Protein AF-A0A831WRC8-F1 (afdb_monomer)

Sequence (179 aa):
MTGKYNDEANKTKAILRWFDQDSGNINNIYGKKHLLLKIYPLYVYADKPYICIRLIKHENPLWVLKSRCGACEEYAMFFMEMANVANLTVRSIHDHGEDHNWDEVLIDGKWIVVDPSIVNLKNNETGFNISQRLYEEWWNISYVLALYPNGTKEDVTYRYTNLSNLTIITLDEIPPSDP

Solvent-accessible surface area (backbone atoms only — not comparable to full-atom values): 10489 Å² total; per-residue (Å²): 142,78,84,76,72,60,58,61,59,52,51,52,53,57,56,31,58,54,43,19,64,86,64,69,57,50,35,76,51,68,94,58,88,45,71,72,45,80,55,93,61,38,40,34,26,67,39,76,82,66,56,28,57,41,65,78,60,88,86,52,49,67,50,38,74,72,40,24,29,37,40,39,55,49,34,17,47,34,47,39,50,55,37,44,76,69,73,43,57,47,29,30,35,41,29,77,82,76,78,45,36,26,29,31,37,56,45,98,90,37,79,36,36,31,31,41,71,62,15,30,67,92,78,70,32,61,29,64,66,53,61,49,62,56,54,47,73,76,38,86,73,82,53,30,38,34,39,34,92,87,70,51,74,44,86,45,33,74,71,50,39,89,83,77,91,84,85,86,83,86,78,80,82,77,75,81,80,82,130

Nearest PDB structures (foldseek):
  2f4m-assembly1_A  TM=7.138E-01  e=1.324E-06  Mus musculus
  1x3z-assembly1_A  TM=7.009E-01  e=2.678E-06  Saccharomyces cerevisiae
  2f4o-assembly1_A  TM=7.075E-01  e=3.808E-06  Mus musculus
  6ug1-assembly1_A  TM=6.203E-01  e=4.965E-04  Saccharomyces cerevisiae S288C
  6ly5-assembly1_d  TM=2.527E-01  e=7.508E+00  Chaetoceros neogracilis

Structure (mmCIF, N/CA/C/O backbone):
data_AF-A0A831WRC8-F1
#
_entry.id   AF-A0A831WRC8-F1
#
loop_
_atom_site.group_PDB
_atom_site.id
_atom_site.type_symbol
_atom_site.label_atom_id
_atom_site.label_alt_id
_atom_site.label_comp_id
_atom_site.label_asym_id
_atom_site.label_entity_id
_atom_site.label_seq_id
_atom_site.pdbx_PDB_ins_code
_atom_site.Cartn_x
_atom_site.Cartn_y
_atom_site.Cartn_z
_atom_site.occupancy
_atom_site.B_iso_or_equiv
_atom_site.auth_seq_id
_atom_site.auth_comp_id
_atom_site.auth_asym_id
_atom_site.auth_atom_id
_atom_site.pdbx_PDB_model_num
ATOM 1 N N . MET A 1 1 ? -35.642 2.402 -3.721 1.00 40.75 1 MET A N 1
ATOM 2 C CA . MET A 1 1 ? -34.270 2.940 -3.826 1.00 40.75 1 MET A CA 1
ATOM 3 C C . MET A 1 1 ? -33.823 3.333 -2.428 1.00 40.75 1 MET A C 1
ATOM 5 O O . MET A 1 1 ? -34.222 4.378 -1.940 1.00 40.75 1 MET A O 1
ATOM 9 N N . THR A 1 2 ? -33.103 2.453 -1.741 1.00 41.28 2 THR A N 1
ATOM 10 C CA . THR A 1 2 ? -32.583 2.675 -0.383 1.00 41.28 2 THR A CA 1
ATOM 11 C C . THR A 1 2 ? -31.067 2.773 -0.485 1.00 41.28 2 THR A C 1
ATOM 13 O O . THR A 1 2 ? -30.436 1.870 -1.032 1.00 41.28 2 THR A O 1
ATOM 16 N N . GLY A 1 3 ? -30.499 3.894 -0.040 1.00 43.84 3 GLY A N 1
ATOM 17 C CA . GLY A 1 3 ? -29.078 4.196 -0.175 1.00 43.84 3 GLY A CA 1
ATOM 18 C C . GLY A 1 3 ? -28.199 3.131 0.475 1.00 43.84 3 GLY A C 1
ATOM 19 O O . GLY A 1 3 ? -28.235 2.949 1.691 1.00 43.84 3 GLY A O 1
ATOM 20 N N . LYS A 1 4 ? -27.381 2.457 -0.343 1.00 47.16 4 LYS A N 1
ATOM 21 C CA . LYS A 1 4 ? -26.151 1.813 0.117 1.00 47.16 4 LYS A CA 1
A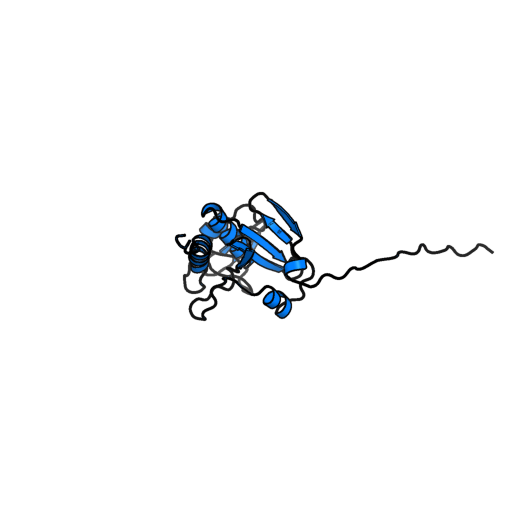TOM 22 C C . LYS A 1 4 ? -25.269 2.924 0.686 1.00 47.16 4 LYS A C 1
ATOM 24 O O . LYS A 1 4 ? -24.580 3.616 -0.055 1.00 47.16 4 LYS A O 1
ATOM 29 N N . TYR A 1 5 ? -25.293 3.115 2.000 1.00 49.94 5 TYR A N 1
ATOM 30 C CA . TYR A 1 5 ? -24.104 3.629 2.668 1.00 49.94 5 TYR A CA 1
ATOM 31 C C . TYR A 1 5 ? -22.951 2.710 2.249 1.00 49.94 5 TYR A C 1
ATOM 33 O O . TYR A 1 5 ? -23.087 1.492 2.336 1.00 49.94 5 TYR A O 1
ATOM 41 N N . ASN A 1 6 ? -21.897 3.291 1.680 1.00 72.62 6 ASN A N 1
ATOM 42 C CA . 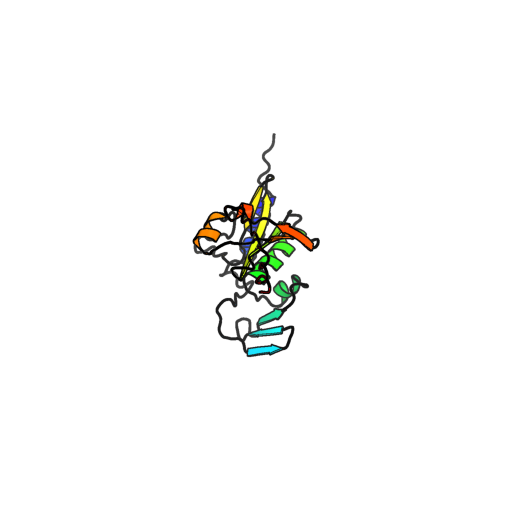ASN A 1 6 ? -20.833 2.582 0.974 1.00 72.62 6 ASN A CA 1
ATOM 43 C C . ASN A 1 6 ? -20.018 1.706 1.952 1.00 72.62 6 ASN A C 1
ATOM 45 O O . ASN A 1 6 ? -19.031 2.142 2.544 1.00 72.62 6 ASN A O 1
ATOM 49 N N . ASP A 1 7 ? -20.520 0.490 2.187 1.00 89.56 7 ASP A N 1
ATOM 50 C CA . ASP A 1 7 ? -19.985 -0.514 3.113 1.00 89.56 7 ASP A CA 1
ATOM 51 C C . ASP A 1 7 ? -18.510 -0.814 2.826 1.00 89.56 7 ASP A C 1
ATOM 53 O O . ASP A 1 7 ? -17.706 -0.896 3.751 1.00 89.56 7 ASP A O 1
ATOM 57 N N . GLU A 1 8 ? -18.135 -0.860 1.546 1.00 95.62 8 GLU A N 1
ATOM 58 C CA . GLU A 1 8 ? -16.756 -1.055 1.098 1.00 95.62 8 GLU A CA 1
ATOM 59 C C . GLU A 1 8 ? -15.862 0.085 1.596 1.00 95.62 8 GLU A C 1
ATOM 61 O O . GLU A 1 8 ? -14.874 -0.162 2.283 1.00 95.62 8 GLU A O 1
ATOM 66 N N . ALA A 1 9 ? -16.256 1.343 1.368 1.00 96.62 9 ALA A N 1
ATOM 67 C CA . ALA A 1 9 ? -15.504 2.499 1.856 1.00 96.62 9 ALA A CA 1
ATOM 68 C C . ALA A 1 9 ? -15.382 2.530 3.388 1.00 96.62 9 ALA A C 1
ATOM 70 O O . ALA A 1 9 ? -14.337 2.913 3.919 1.00 96.62 9 ALA A O 1
ATOM 71 N N . ASN A 1 10 ? -16.429 2.134 4.114 1.00 95.88 10 ASN A N 1
ATOM 72 C CA . ASN A 1 10 ? -16.395 2.085 5.575 1.00 95.88 10 ASN A CA 1
ATOM 73 C C . ASN A 1 10 ? -15.463 0.982 6.089 1.00 95.88 10 ASN A C 1
ATOM 75 O O . ASN A 1 10 ? -14.678 1.242 7.001 1.00 95.88 10 ASN A O 1
ATOM 79 N N . LYS A 1 11 ? -15.503 -0.213 5.487 1.00 97.00 11 LYS A N 1
ATOM 80 C CA . LYS A 1 11 ? -14.579 -1.316 5.789 1.00 97.00 11 LYS A CA 1
ATOM 81 C C . LYS A 1 11 ? -13.135 -0.920 5.500 1.00 97.00 11 LYS A C 1
ATOM 83 O O . LYS A 1 11 ? -12.291 -1.058 6.379 1.00 97.00 11 LYS A O 1
ATOM 88 N N . THR A 1 12 ? -12.872 -0.333 4.334 1.00 97.88 12 THR A N 1
ATOM 89 C CA . THR A 1 12 ? -11.548 0.175 3.950 1.00 97.88 12 THR A CA 1
ATOM 90 C C . THR A 1 12 ? -11.008 1.163 4.982 1.00 97.88 12 THR A C 1
ATOM 92 O O . THR A 1 12 ? -9.905 0.991 5.492 1.00 97.88 12 THR A O 1
ATOM 95 N N . LYS A 1 13 ? -11.806 2.168 5.368 1.00 97.50 13 LYS A N 1
ATOM 96 C CA . LYS A 1 13 ? -11.415 3.142 6.401 1.00 97.50 13 LYS A CA 1
ATOM 97 C C . LYS A 1 13 ? -11.207 2.495 7.769 1.00 97.50 13 LYS A C 1
ATOM 99 O O . LYS A 1 13 ? -10.328 2.920 8.512 1.00 97.50 13 LYS A O 1
ATOM 104 N N . ALA A 1 14 ? -12.013 1.496 8.127 1.00 97.25 14 ALA A N 1
ATOM 105 C CA . ALA A 1 14 ? -11.857 0.773 9.384 1.00 97.25 14 ALA A CA 1
ATOM 106 C C . ALA A 1 14 ? -10.536 -0.009 9.431 1.00 97.25 14 ALA A C 1
ATOM 108 O O . ALA A 1 14 ? -9.863 0.024 10.458 1.00 97.25 14 ALA A O 1
ATOM 109 N N . ILE A 1 15 ? -10.143 -0.640 8.321 1.00 97.88 15 ILE A N 1
ATOM 110 C CA . ILE A 1 15 ? -8.853 -1.329 8.193 1.00 97.88 15 ILE A CA 1
ATOM 111 C C . ILE A 1 15 ? -7.703 -0.316 8.246 1.00 97.88 15 ILE A C 1
ATOM 113 O O . ILE A 1 15 ? -6.782 -0.507 9.030 1.00 97.88 15 ILE A O 1
ATOM 117 N N . LEU A 1 16 ? -7.777 0.802 7.510 1.00 98.00 16 LEU A N 1
ATOM 118 C CA . LEU A 1 16 ? -6.733 1.843 7.523 1.00 98.00 16 LEU A CA 1
ATOM 119 C C . LEU A 1 16 ? -6.457 2.402 8.924 1.00 98.00 16 LEU A C 1
ATOM 121 O O . LEU A 1 16 ? -5.305 2.623 9.276 1.00 98.00 16 LEU A O 1
ATOM 125 N N . ARG A 1 17 ? -7.484 2.561 9.771 1.00 97.12 17 ARG A N 1
ATOM 126 C CA . ARG A 1 17 ? -7.301 2.996 11.171 1.00 97.12 17 ARG A CA 1
ATOM 127 C C . ARG A 1 17 ? -6.412 2.059 11.987 1.00 97.12 17 ARG A C 1
ATOM 129 O O . ARG A 1 17 ? -5.820 2.505 12.963 1.00 97.12 17 ARG A O 1
ATOM 136 N N . TRP A 1 18 ? -6.317 0.780 11.616 1.00 95.81 18 TRP A N 1
ATOM 137 C CA . TRP A 1 18 ? -5.387 -0.146 12.259 1.00 95.81 18 TRP A CA 1
ATOM 138 C C . TRP A 1 18 ? -3.930 0.284 12.046 1.00 95.81 18 TRP A C 1
ATOM 140 O O . TRP A 1 18 ? -3.119 0.076 12.939 1.00 95.81 18 TRP A O 1
ATOM 150 N N . PHE A 1 19 ? -3.615 0.925 10.919 1.00 96.50 19 PHE A N 1
ATOM 151 C CA . PHE A 1 19 ? -2.266 1.357 10.543 1.00 96.50 19 PHE A CA 1
ATOM 152 C C . PHE A 1 19 ? -1.891 2.757 11.041 1.00 96.50 19 PHE A C 1
ATOM 154 O O . PHE A 1 19 ? -0.780 3.211 10.776 1.00 96.50 19 PHE A O 1
ATOM 161 N N . ASP A 1 20 ? -2.782 3.436 11.771 1.00 96.19 20 ASP A N 1
ATOM 162 C CA . ASP A 1 20 ? -2.510 4.770 12.305 1.00 96.19 20 ASP A CA 1
ATOM 163 C C . ASP A 1 20 ? -1.213 4.794 13.125 1.00 96.19 20 ASP A C 1
ATOM 165 O O . ASP A 1 20 ? -0.998 3.940 13.993 1.00 96.19 20 ASP A O 1
ATOM 169 N N . GLN A 1 21 ? -0.356 5.779 12.853 1.00 92.25 21 GLN A N 1
ATOM 170 C CA . GLN A 1 21 ? 0.970 5.906 13.468 1.00 92.25 21 GLN A CA 1
ATOM 171 C C . GLN A 1 21 ? 0.919 5.967 15.004 1.00 92.25 21 GLN A C 1
ATOM 173 O O . GLN A 1 21 ? 1.834 5.471 15.667 1.00 92.25 21 GLN A O 1
ATOM 178 N N . ASP A 1 22 ? -0.164 6.502 15.575 1.00 91.06 22 ASP A N 1
ATOM 179 C CA . ASP A 1 22 ? -0.348 6.626 17.023 1.00 91.06 22 ASP A CA 1
ATOM 180 C C . ASP A 1 22 ? -1.030 5.391 17.655 1.00 91.06 22 ASP A C 1
ATOM 182 O O . ASP A 1 22 ? -1.061 5.256 18.880 1.00 91.06 22 ASP A O 1
ATOM 186 N N . SER A 1 23 ? -1.528 4.439 16.854 1.00 91.38 23 SER A N 1
ATOM 187 C CA . SER A 1 23 ? -2.193 3.220 17.352 1.00 91.38 23 SER A CA 1
ATOM 188 C C . SER A 1 23 ? -1.245 2.246 18.062 1.00 91.38 23 SER A C 1
ATOM 190 O O . SER A 1 23 ? -1.674 1.396 18.846 1.00 91.38 23 SER A O 1
ATOM 192 N N . GLY A 1 24 ? 0.052 2.321 17.746 1.00 87.94 24 GLY A N 1
ATOM 193 C CA . GLY A 1 24 ? 1.063 1.362 18.183 1.00 87.94 24 GLY A CA 1
ATOM 194 C C . GLY A 1 24 ? 0.895 -0.044 17.593 1.00 87.94 24 GLY A C 1
ATOM 195 O O . GLY A 1 24 ? 1.595 -0.959 18.027 1.00 87.94 24 GLY A O 1
ATOM 196 N N . ASN A 1 25 ? -0.018 -0.262 16.640 1.00 91.75 25 ASN A N 1
ATOM 197 C CA . ASN A 1 25 ? -0.312 -1.573 16.045 1.00 91.75 25 ASN A CA 1
ATOM 198 C C . ASN A 1 25 ? 0.831 -2.138 15.203 1.00 91.75 25 ASN A C 1
ATOM 200 O O . ASN A 1 25 ? 1.084 -3.341 15.262 1.00 91.75 25 ASN A O 1
ATOM 204 N N . ILE A 1 26 ? 1.560 -1.278 14.501 1.00 90.25 26 ILE A N 1
ATOM 205 C CA . ILE A 1 26 ? 2.713 -1.632 13.680 1.00 90.25 26 ILE A CA 1
ATOM 206 C C . ILE A 1 26 ? 3.781 -0.541 13.808 1.00 90.25 26 ILE A C 1
ATOM 208 O O . ILE A 1 26 ? 3.467 0.646 13.855 1.00 90.25 26 ILE A O 1
ATOM 212 N N . ASN A 1 27 ? 5.046 -0.941 13.920 1.00 88.19 27 ASN A N 1
ATOM 213 C CA . ASN A 1 27 ? 6.179 -0.027 13.946 1.00 88.19 27 ASN A CA 1
ATOM 214 C C . ASN A 1 27 ? 6.760 0.129 12.537 1.00 88.19 27 ASN A C 1
ATOM 216 O O . ASN A 1 27 ? 7.242 -0.843 11.949 1.00 88.19 27 ASN A O 1
ATOM 220 N N . ASN A 1 28 ? 6.761 1.363 12.034 1.00 87.50 28 ASN A N 1
ATOM 221 C CA . ASN A 1 28 ? 7.407 1.701 10.774 1.00 87.50 28 ASN A CA 1
ATOM 222 C C . ASN A 1 28 ? 8.928 1.766 10.978 1.00 87.50 28 ASN A C 1
ATOM 224 O O . ASN A 1 28 ? 9.407 2.536 11.816 1.00 87.50 28 ASN A O 1
ATOM 228 N N . ILE A 1 29 ? 9.692 0.971 10.227 1.00 85.81 29 ILE A N 1
ATOM 229 C CA . ILE A 1 29 ? 11.167 0.971 10.272 1.00 85.81 29 ILE A CA 1
ATOM 230 C C . ILE A 1 29 ? 11.827 1.683 9.092 1.00 85.81 29 ILE A C 1
ATOM 232 O O . ILE A 1 29 ? 13.058 1.715 9.013 1.00 85.81 29 ILE A O 1
ATOM 236 N N . TYR A 1 30 ? 11.042 2.272 8.191 1.00 83.31 30 TYR A N 1
ATOM 237 C CA . TYR A 1 30 ? 11.558 3.040 7.065 1.00 83.31 30 TYR A CA 1
ATOM 238 C C . TYR A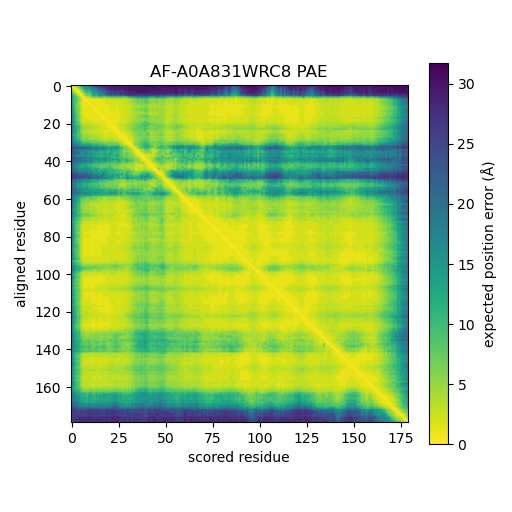 1 30 ? 12.519 4.144 7.536 1.00 83.31 30 TYR A C 1
ATOM 240 O O . TYR A 1 30 ? 12.268 4.845 8.517 1.00 83.31 30 TYR A O 1
ATOM 248 N N . GLY A 1 31 ? 13.673 4.251 6.871 1.00 76.75 31 GLY A N 1
ATOM 249 C CA . GLY A 1 31 ? 14.726 5.218 7.203 1.00 76.75 31 GLY A CA 1
ATOM 250 C C . GLY A 1 31 ? 15.458 4.988 8.536 1.00 76.75 31 GLY A C 1
ATOM 251 O O . GLY A 1 31 ? 16.407 5.718 8.840 1.00 76.75 31 GLY A O 1
ATOM 252 N N . LYS A 1 32 ? 15.082 3.984 9.344 1.00 76.62 32 LYS A N 1
ATOM 253 C CA . LYS A 1 32 ? 15.728 3.724 10.639 1.00 76.62 32 LYS A CA 1
ATOM 254 C C . LYS A 1 32 ? 17.054 2.984 10.458 1.00 76.62 32 LYS A C 1
ATOM 256 O O . LYS A 1 32 ? 17.135 1.944 9.811 1.00 76.62 32 LYS A O 1
ATOM 261 N N . LYS A 1 33 ? 18.109 3.487 11.107 1.00 66.00 33 LYS A N 1
ATOM 262 C CA . LYS A 1 33 ? 19.489 2.967 11.004 1.00 66.00 33 LYS A CA 1
ATOM 263 C C . LYS A 1 33 ? 19.813 1.831 11.993 1.00 66.00 33 LYS A C 1
ATOM 265 O O . LYS A 1 33 ? 20.979 1.516 12.200 1.00 66.00 33 LYS A O 1
ATOM 270 N N . HIS A 1 34 ? 18.805 1.206 12.604 1.00 68.12 34 HIS A N 1
ATOM 271 C CA . HIS A 1 34 ? 18.970 0.222 13.688 1.00 68.12 34 HIS A CA 1
ATOM 272 C C . HIS A 1 34 ? 19.000 -1.241 13.215 1.00 68.12 34 HIS A C 1
ATOM 274 O O . HIS A 1 34 ? 18.534 -2.123 13.935 1.00 68.12 34 HIS A O 1
ATOM 280 N N . LEU A 1 35 ? 19.517 -1.516 12.011 1.00 71.50 35 LEU A N 1
ATOM 281 C CA . LEU A 1 35 ? 19.691 -2.888 11.526 1.00 71.50 35 LEU A CA 1
ATOM 282 C C . LEU A 1 35 ? 20.779 -3.583 12.358 1.00 71.50 35 LEU A C 1
ATOM 284 O O . LEU A 1 35 ? 21.957 -3.255 12.250 1.00 71.50 35 LEU A O 1
ATOM 288 N N . LEU A 1 36 ? 20.375 -4.543 13.186 1.00 72.25 36 LEU A N 1
ATOM 289 C CA . LEU A 1 36 ? 21.278 -5.336 14.016 1.00 72.25 36 LEU A CA 1
ATOM 290 C C . LEU A 1 36 ? 21.927 -6.468 13.228 1.00 72.25 36 LEU A C 1
ATOM 292 O O . LEU A 1 36 ? 23.104 -6.763 13.415 1.00 72.25 36 LEU A O 1
ATOM 296 N N . LEU A 1 37 ? 21.134 -7.155 12.403 1.00 76.25 37 LEU A N 1
ATOM 297 C CA . LEU A 1 37 ? 21.558 -8.398 11.778 1.00 76.25 37 LEU A CA 1
ATOM 298 C C . LEU A 1 37 ? 20.816 -8.644 10.465 1.00 76.25 37 LEU A C 1
ATOM 300 O O . LEU A 1 37 ? 19.601 -8.464 10.372 1.00 76.25 37 LEU A O 1
ATOM 304 N N . LYS A 1 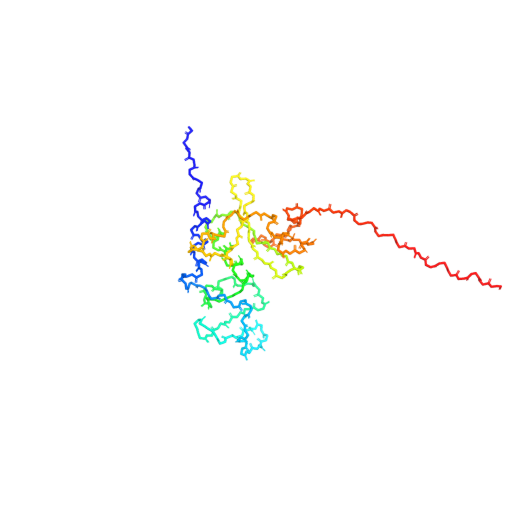38 ? 21.564 -9.110 9.465 1.00 73.06 38 LYS A N 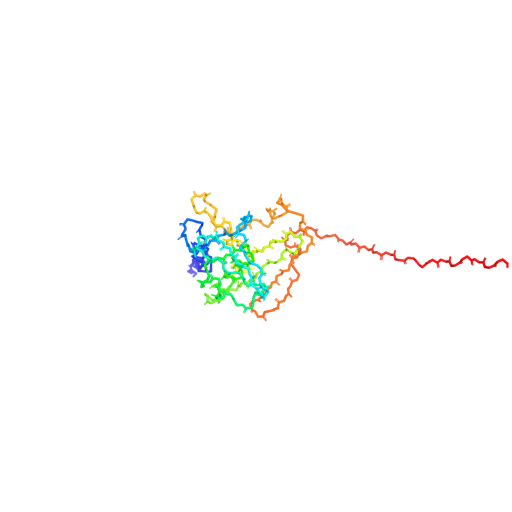1
ATOM 305 C CA . LYS A 1 38 ? 21.056 -9.599 8.183 1.00 73.06 38 LYS A CA 1
ATOM 306 C C . LYS A 1 38 ? 21.477 -11.059 8.035 1.00 73.06 38 LYS A C 1
ATOM 308 O O . LYS A 1 38 ? 22.633 -11.331 7.728 1.00 73.06 38 LYS A O 1
ATOM 313 N N . ILE A 1 39 ? 20.551 -11.989 8.255 1.00 75.62 39 ILE A N 1
ATOM 314 C CA . ILE A 1 39 ? 20.747 -13.421 7.977 1.00 75.62 39 ILE A CA 1
ATOM 315 C C . ILE A 1 39 ? 19.638 -13.816 7.030 1.00 75.62 39 ILE A C 1
ATOM 317 O O . ILE A 1 39 ? 18.499 -13.891 7.461 1.00 75.62 39 ILE A O 1
ATOM 321 N N . TYR A 1 40 ? 19.944 -14.064 5.760 1.00 67.00 40 TYR A N 1
ATOM 322 C CA . TYR A 1 40 ? 18.930 -14.432 4.772 1.00 67.00 40 TYR A CA 1
ATOM 323 C C . TYR A 1 40 ? 18.047 -15.599 5.274 1.00 67.00 40 TYR A C 1
ATOM 325 O O . TYR A 1 40 ? 18.609 -16.620 5.677 1.00 67.00 40 TYR A O 1
ATOM 333 N N . PRO A 1 41 ? 16.698 -15.484 5.267 1.00 67.62 41 PRO A N 1
ATOM 334 C CA . PRO A 1 41 ? 15.860 -14.443 4.651 1.00 67.62 41 PRO A CA 1
ATOM 335 C C . PRO A 1 41 ? 15.345 -13.350 5.625 1.00 67.62 41 PRO A C 1
ATOM 337 O O . PRO A 1 41 ? 14.252 -12.828 5.435 1.00 67.62 41 PRO A O 1
ATOM 340 N N . LEU A 1 42 ? 16.080 -13.028 6.688 1.00 73.69 42 LEU A N 1
ATOM 341 C CA . LEU A 1 42 ? 15.662 -12.184 7.811 1.00 73.69 42 LEU A CA 1
ATOM 342 C C . LEU A 1 42 ? 16.470 -10.882 7.917 1.00 73.69 42 LEU A C 1
ATOM 344 O O . LEU A 1 42 ? 17.707 -10.884 7.872 1.00 73.69 42 LEU A O 1
ATOM 348 N N . TYR A 1 43 ? 15.759 -9.787 8.182 1.00 76.81 43 TYR A N 1
ATOM 349 C CA . TYR A 1 43 ? 16.330 -8.551 8.722 1.00 76.81 43 TYR A CA 1
ATOM 350 C C . TYR A 1 43 ? 15.879 -8.350 10.163 1.00 76.81 43 TYR A C 1
ATOM 352 O O . TYR A 1 43 ? 14.684 -8.436 10.436 1.00 76.81 43 TYR A O 1
ATOM 360 N N . VAL A 1 44 ? 16.819 -8.060 11.066 1.00 77.94 44 VAL A N 1
ATOM 361 C CA . VAL A 1 44 ? 16.559 -7.854 12.496 1.00 77.94 44 VAL A CA 1
ATOM 362 C C . VAL A 1 44 ? 16.913 -6.423 12.890 1.00 77.94 44 VAL A C 1
ATOM 364 O O . VAL A 1 44 ? 18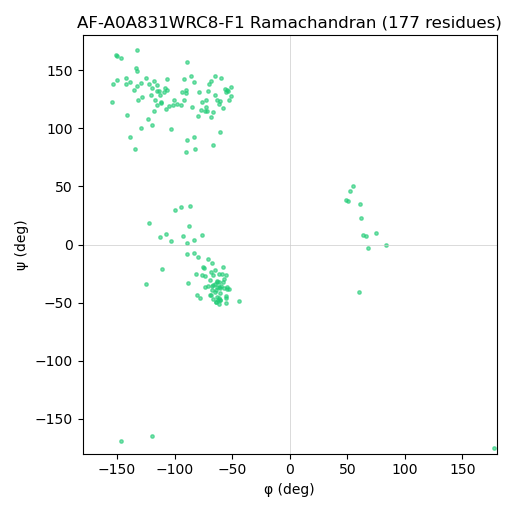.059 -6.016 12.701 1.00 77.94 44 VAL A O 1
ATOM 367 N N . TYR A 1 45 ? 15.976 -5.677 13.480 1.00 76.88 45 TYR A N 1
ATOM 368 C CA . TYR A 1 45 ? 16.210 -4.309 13.962 1.00 76.88 45 TYR A CA 1
ATOM 369 C C . TYR A 1 45 ? 16.013 -4.191 15.475 1.00 76.88 45 TYR A C 1
ATOM 371 O O . TYR A 1 45 ? 15.066 -4.761 16.019 1.00 76.88 45 TYR A O 1
ATOM 379 N N . ALA A 1 46 ? 16.875 -3.412 16.138 1.00 71.44 46 ALA A N 1
ATOM 380 C CA . ALA A 1 46 ? 16.701 -2.996 17.532 1.00 71.44 46 ALA A CA 1
ATOM 381 C C . ALA A 1 46 ? 15.757 -1.796 17.588 1.00 71.44 46 ALA A C 1
ATOM 383 O O . ALA A 1 46 ? 16.197 -0.649 17.633 1.00 71.44 46 ALA A O 1
ATOM 384 N N . ASP A 1 47 ? 14.457 -2.054 17.550 1.00 67.62 47 ASP A N 1
ATOM 385 C CA . ASP A 1 47 ? 13.450 -1.009 17.683 1.00 67.62 47 ASP A CA 1
ATOM 386 C C . ASP A 1 47 ? 12.176 -1.569 18.321 1.00 67.62 47 ASP A C 1
ATOM 388 O O . ASP A 1 47 ? 11.993 -2.786 18.374 1.00 67.62 47 ASP A O 1
ATOM 392 N N . LYS A 1 48 ? 11.304 -0.702 18.845 1.00 62.53 48 LYS A N 1
ATOM 393 C CA . LYS A 1 48 ? 10.044 -1.103 19.487 1.00 62.53 48 LYS A CA 1
ATOM 394 C C . LYS A 1 48 ? 9.233 -2.051 18.572 1.00 62.53 48 LYS A C 1
ATOM 396 O O . LYS A 1 48 ? 9.075 -1.742 17.395 1.00 62.53 48 LYS A O 1
ATOM 401 N N . PRO A 1 49 ? 8.662 -3.156 19.085 1.00 54.12 49 PRO A N 1
ATOM 402 C CA . PRO A 1 49 ? 8.851 -3.731 20.413 1.00 54.12 49 PRO A CA 1
ATOM 403 C C . PRO A 1 49 ? 10.116 -4.618 20.443 1.00 54.12 49 PRO A C 1
ATOM 405 O O . PRO A 1 49 ? 10.062 -5.807 20.162 1.00 54.12 49 PRO A O 1
ATOM 408 N N . TYR A 1 50 ? 11.254 -4.028 20.815 1.00 62.12 50 TYR A N 1
ATOM 409 C CA . TYR A 1 50 ? 12.587 -4.614 21.042 1.00 62.12 50 TYR A CA 1
ATOM 410 C C . TYR A 1 50 ? 13.288 -5.341 19.875 1.00 62.12 50 TYR A C 1
ATOM 412 O O . TYR A 1 50 ? 14.497 -5.164 19.725 1.00 62.12 50 TYR A O 1
ATOM 420 N N . ILE A 1 51 ? 12.588 -6.137 19.063 1.00 70.62 51 ILE A N 1
ATOM 421 C CA . ILE A 1 51 ? 13.142 -6.848 17.904 1.00 70.62 51 ILE A CA 1
ATOM 422 C C . ILE A 1 51 ? 12.119 -6.822 16.766 1.00 70.62 51 ILE A C 1
ATOM 424 O O . ILE A 1 51 ? 11.089 -7.489 16.826 1.00 70.62 51 ILE A O 1
ATOM 428 N N . CYS A 1 52 ? 12.432 -6.096 15.698 1.00 76.19 52 CYS A N 1
ATOM 429 C CA . CYS A 1 52 ? 11.677 -6.163 14.452 1.00 76.19 52 CYS A CA 1
ATOM 430 C C . CYS A 1 52 ? 12.299 -7.202 13.522 1.00 76.19 52 CYS A C 1
ATOM 432 O O . CYS A 1 52 ? 13.482 -7.091 13.205 1.00 76.19 52 CYS A O 1
ATOM 434 N N . ILE A 1 53 ? 11.509 -8.175 13.064 1.00 76.75 53 ILE A N 1
ATOM 435 C CA . ILE A 1 53 ? 11.940 -9.179 12.087 1.00 76.75 53 ILE A CA 1
ATOM 436 C C . ILE A 1 53 ? 11.140 -8.997 10.800 1.00 76.75 53 ILE A C 1
ATOM 438 O O . ILE A 1 53 ? 9.918 -9.151 10.814 1.00 76.75 53 ILE A O 1
ATOM 442 N N . ARG A 1 54 ? 11.828 -8.726 9.689 1.00 80.50 54 ARG A N 1
ATOM 443 C CA . ARG A 1 54 ? 11.234 -8.677 8.343 1.00 80.50 54 ARG A CA 1
ATOM 444 C C . ARG A 1 54 ? 11.645 -9.899 7.534 1.00 80.50 54 ARG A C 1
ATOM 446 O O . ARG A 1 54 ? 12.787 -10.349 7.649 1.00 80.50 54 ARG A O 1
ATOM 453 N N . LEU A 1 55 ? 10.723 -10.411 6.723 1.00 74.81 55 LEU A N 1
ATOM 454 C CA . LEU A 1 55 ? 10.997 -11.469 5.755 1.00 74.81 55 LEU A CA 1
ATOM 455 C C . LEU A 1 55 ? 11.410 -10.826 4.430 1.00 74.81 55 LEU A C 1
ATOM 457 O O . LEU A 1 55 ? 10.736 -9.929 3.950 1.00 74.81 55 LEU A O 1
ATOM 461 N N . ILE A 1 56 ? 12.490 -11.315 3.822 1.00 66.12 56 ILE A N 1
ATOM 462 C CA . ILE A 1 56 ? 12.947 -10.898 2.482 1.00 66.12 56 ILE A CA 1
ATOM 463 C C . ILE A 1 56 ? 12.003 -11.427 1.381 1.00 66.12 56 ILE A C 1
ATOM 465 O O . ILE A 1 56 ? 12.091 -11.019 0.228 1.00 66.12 56 ILE A O 1
ATOM 469 N N . LYS A 1 57 ? 11.104 -12.358 1.725 1.00 66.75 57 LYS A N 1
ATOM 470 C CA . LYS A 1 57 ? 10.060 -12.871 0.836 1.00 66.75 57 LYS A CA 1
ATOM 471 C C . LYS A 1 57 ? 8.685 -12.602 1.436 1.00 66.75 57 LYS A C 1
ATOM 473 O O . LYS A 1 57 ? 8.413 -12.995 2.570 1.00 66.75 57 LYS A O 1
ATOM 478 N N . HIS A 1 58 ? 7.814 -12.004 0.635 1.00 69.62 58 HIS A N 1
ATOM 479 C CA . HIS A 1 58 ? 6.477 -11.532 1.009 1.00 69.62 58 HIS A CA 1
ATOM 480 C C . HIS A 1 58 ? 5.406 -12.632 0.885 1.00 69.62 58 HIS A C 1
ATOM 482 O O . HIS A 1 58 ? 4.256 -12.382 0.554 1.00 69.62 58 HIS A O 1
ATOM 488 N N . GLU A 1 59 ? 5.790 -13.885 1.144 1.00 74.81 59 GLU A N 1
ATOM 489 C CA . GLU A 1 59 ? 4.917 -15.063 1.005 1.00 74.81 59 GLU A CA 1
ATOM 490 C C . GLU A 1 59 ? 4.017 -15.285 2.237 1.00 74.81 59 GLU A C 1
ATOM 492 O O . GLU A 1 59 ? 3.151 -16.156 2.227 1.00 74.81 59 GLU A O 1
ATOM 497 N N . ASN A 1 60 ? 4.223 -14.525 3.320 1.00 82.44 60 ASN A N 1
ATOM 498 C CA . ASN A 1 60 ? 3.487 -14.685 4.573 1.00 82.44 60 ASN A CA 1
ATOM 499 C C . ASN A 1 60 ? 3.008 -13.327 5.126 1.00 82.44 60 ASN A C 1
ATOM 501 O O . ASN A 1 60 ? 3.651 -12.777 6.027 1.00 82.44 60 ASN A O 1
ATOM 505 N N . PRO A 1 61 ? 1.879 -12.786 4.629 1.00 83.31 61 PRO A N 1
ATOM 506 C CA . PRO A 1 61 ? 1.330 -11.505 5.085 1.00 83.31 61 PRO A CA 1
ATOM 507 C C . PRO A 1 61 ? 1.022 -11.483 6.588 1.00 83.31 61 PRO A C 1
ATOM 509 O O . PRO A 1 61 ? 1.215 -10.469 7.259 1.00 83.31 61 PRO A O 1
ATOM 512 N N . LEU A 1 62 ? 0.626 -12.626 7.159 1.00 87.44 62 LEU A N 1
ATOM 513 C CA . LEU A 1 62 ? 0.330 -12.758 8.589 1.00 87.44 62 LEU A CA 1
ATOM 514 C C . LEU A 1 62 ? 1.573 -12.619 9.477 1.00 87.44 62 LEU A C 1
ATOM 516 O O . LEU A 1 62 ? 1.444 -12.379 10.681 1.00 87.44 62 LEU A O 1
ATOM 520 N N . TRP A 1 63 ? 2.780 -12.722 8.913 1.00 88.12 63 TRP A N 1
ATOM 521 C CA . TRP A 1 63 ? 3.995 -12.417 9.660 1.00 88.12 63 TRP A CA 1
ATOM 522 C C . TRP A 1 63 ? 4.004 -10.971 10.158 1.00 88.12 63 TRP A C 1
ATOM 524 O O . TRP A 1 63 ? 4.437 -10.734 11.281 1.00 88.12 63 TRP A O 1
ATOM 534 N N . VAL A 1 64 ? 3.459 -10.026 9.389 1.00 88.31 64 VAL A N 1
ATOM 535 C CA . VAL A 1 64 ? 3.380 -8.607 9.773 1.00 88.31 64 VAL A CA 1
ATOM 536 C C . VAL A 1 64 ? 2.491 -8.417 11.000 1.00 88.31 64 VAL A C 1
ATOM 538 O O . VAL A 1 64 ? 2.851 -7.676 11.914 1.00 88.31 64 VAL A O 1
ATOM 541 N N . LEU A 1 65 ? 1.382 -9.159 11.093 1.00 87.69 65 LEU A N 1
ATOM 542 C CA . LEU A 1 65 ? 0.536 -9.171 12.289 1.00 87.69 65 LEU A CA 1
ATOM 543 C C . LEU A 1 65 ? 1.303 -9.671 13.523 1.00 87.69 65 LEU A C 1
ATOM 545 O O . LEU A 1 65 ? 1.092 -9.182 14.634 1.00 87.69 65 LEU A O 1
ATOM 549 N N . LYS A 1 66 ? 2.198 -10.650 13.341 1.00 86.69 66 LYS A N 1
ATOM 550 C CA . LYS A 1 66 ? 2.991 -11.230 14.430 1.00 86.69 66 LYS A CA 1
ATOM 551 C C . LYS A 1 66 ? 4.170 -10.347 14.836 1.00 86.69 66 LYS A C 1
ATOM 553 O O . LYS A 1 66 ? 4.395 -10.166 16.031 1.00 86.69 66 LYS A O 1
ATOM 558 N N . SER A 1 67 ? 4.926 -9.844 13.863 1.00 86.31 67 SER A N 1
ATOM 559 C CA . SER A 1 67 ? 6.116 -9.017 14.072 1.00 86.31 67 SER A CA 1
ATOM 560 C C . SER A 1 67 ? 5.758 -7.588 14.472 1.00 86.31 67 SER A C 1
ATOM 562 O O . SER A 1 67 ? 6.561 -6.929 15.132 1.00 86.31 67 SER A O 1
ATOM 564 N N . ARG A 1 68 ? 4.563 -7.117 14.077 1.00 88.56 68 ARG A N 1
ATOM 565 C CA . ARG A 1 68 ? 4.095 -5.732 14.225 1.00 88.56 68 ARG A CA 1
ATOM 566 C C . ARG A 1 68 ? 5.141 -4.740 13.729 1.00 88.56 68 ARG A C 1
ATOM 568 O O . ARG A 1 68 ? 5.356 -3.697 14.341 1.00 88.56 68 ARG A O 1
ATOM 575 N N . CYS A 1 69 ? 5.823 -5.085 12.641 1.00 87.44 69 CYS A N 1
ATOM 576 C CA . CYS A 1 69 ? 6.904 -4.285 12.099 1.00 87.44 69 CYS A CA 1
ATOM 577 C C . CYS A 1 69 ? 7.021 -4.426 10.582 1.00 87.44 69 CYS A C 1
ATOM 579 O O . CYS A 1 69 ? 6.908 -5.534 10.054 1.00 87.44 69 CYS A O 1
ATOM 581 N N . GLY A 1 70 ? 7.327 -3.317 9.909 1.00 88.75 70 GLY A N 1
ATOM 582 C CA . GLY A 1 70 ? 7.557 -3.292 8.471 1.00 88.75 70 GLY A CA 1
ATOM 583 C C . GLY A 1 70 ? 7.824 -1.893 7.921 1.00 88.75 70 GLY A C 1
ATOM 584 O O . GLY A 1 70 ? 7.937 -0.927 8.678 1.00 88.75 70 GLY A O 1
ATOM 585 N N . ALA A 1 71 ? 7.941 -1.803 6.602 1.00 89.31 71 ALA A N 1
ATOM 586 C CA . ALA A 1 71 ? 7.942 -0.566 5.825 1.00 89.31 71 ALA A CA 1
ATOM 587 C C . ALA A 1 71 ? 6.767 -0.589 4.821 1.00 89.31 71 ALA A C 1
ATOM 589 O O . ALA A 1 71 ? 5.857 -1.402 4.973 1.00 89.31 71 ALA A O 1
ATOM 590 N N . CYS A 1 72 ? 6.772 0.292 3.817 1.00 91.12 72 CYS A N 1
ATOM 591 C CA . CYS A 1 72 ? 5.702 0.431 2.818 1.00 91.12 72 CYS A CA 1
ATOM 592 C C . CYS A 1 72 ? 5.186 -0.915 2.274 1.00 91.12 72 CYS A C 1
ATOM 594 O O . CYS A 1 72 ? 3.986 -1.170 2.335 1.00 91.12 72 CYS A O 1
ATOM 596 N N . GLU A 1 73 ? 6.076 -1.819 1.860 1.00 91.44 73 GLU A N 1
ATOM 597 C CA . GLU A 1 73 ? 5.696 -3.131 1.320 1.00 91.44 73 GLU A CA 1
ATOM 598 C C . GLU A 1 73 ? 4.960 -4.027 2.329 1.00 91.44 73 GLU A C 1
ATOM 600 O O . GLU A 1 73 ? 3.927 -4.605 1.999 1.00 91.44 73 GLU A O 1
ATOM 605 N N . GLU A 1 74 ? 5.426 -4.139 3.578 1.00 92.19 74 GLU A N 1
ATOM 606 C CA . GLU A 1 74 ? 4.710 -4.920 4.595 1.00 92.19 74 GLU A CA 1
ATOM 607 C C . GLU A 1 74 ? 3.368 -4.303 4.982 1.00 92.19 74 GLU A C 1
ATOM 609 O O . GLU A 1 74 ? 2.425 -5.037 5.285 1.00 92.19 74 GLU A O 1
ATOM 614 N N . TYR A 1 75 ? 3.289 -2.971 4.990 1.00 94.94 75 TYR A N 1
ATOM 615 C CA . TYR A 1 75 ? 2.045 -2.258 5.250 1.00 94.94 75 TYR A CA 1
ATOM 616 C C . TYR A 1 75 ? 1.024 -2.562 4.149 1.00 94.94 75 TYR A C 1
ATOM 618 O O . TYR A 1 75 ? -0.091 -2.971 4.473 1.00 94.94 75 TYR A O 1
ATOM 626 N N . ALA A 1 76 ? 1.424 -2.441 2.880 1.00 95.50 76 ALA A N 1
ATOM 627 C CA . ALA A 1 76 ? 0.565 -2.718 1.732 1.00 95.50 76 ALA A CA 1
ATOM 628 C C . ALA A 1 76 ? 0.140 -4.197 1.678 1.00 95.50 76 ALA A C 1
ATOM 630 O O . ALA A 1 76 ? -1.043 -4.538 1.677 1.00 95.50 76 ALA A O 1
ATOM 631 N N . MET A 1 77 ? 1.109 -5.111 1.795 1.00 94.00 77 MET A N 1
ATOM 632 C CA . MET A 1 77 ? 0.860 -6.553 1.830 1.00 94.00 77 MET A CA 1
ATOM 633 C C . MET A 1 77 ? -0.138 -6.941 2.934 1.00 94.00 77 MET A C 1
ATOM 635 O O . MET A 1 77 ? -1.052 -7.737 2.700 1.00 94.00 77 MET A O 1
ATOM 639 N N . PHE A 1 78 ? 0.026 -6.407 4.149 1.00 95.38 78 PHE A N 1
ATOM 640 C CA . PHE A 1 78 ? -0.861 -6.748 5.258 1.00 95.38 78 PHE A CA 1
ATOM 641 C C . PHE A 1 78 ? -2.242 -6.096 5.123 1.00 95.38 78 PHE A C 1
ATOM 643 O O . PHE A 1 78 ? -3.249 -6.734 5.439 1.00 95.38 78 PHE A O 1
ATOM 650 N N . PHE A 1 79 ? -2.316 -4.866 4.608 1.00 97.56 79 PHE A N 1
ATOM 651 C CA . PHE A 1 79 ? -3.588 -4.221 4.296 1.00 97.56 79 PHE A CA 1
ATOM 652 C C . PHE A 1 79 ? -4.380 -5.029 3.262 1.00 97.56 79 PHE A C 1
ATOM 654 O O . PHE A 1 79 ? -5.557 -5.314 3.496 1.00 97.56 79 PHE A O 1
ATOM 661 N N . MET A 1 80 ? -3.739 -5.447 2.163 1.00 97.12 80 MET A N 1
ATOM 662 C CA . MET A 1 80 ? -4.363 -6.273 1.130 1.00 97.12 80 MET A CA 1
ATOM 663 C C . MET A 1 80 ? -4.948 -7.559 1.726 1.00 97.12 80 MET A C 1
ATOM 665 O O . MET A 1 80 ? -6.090 -7.903 1.424 1.00 97.12 80 MET A O 1
ATOM 669 N N . GLU A 1 81 ? -4.219 -8.238 2.616 1.00 96.06 81 GLU A N 1
ATOM 670 C CA . GLU A 1 81 ? -4.707 -9.447 3.290 1.00 96.06 81 GLU A CA 1
ATOM 671 C C . GLU A 1 81 ? -5.942 -9.160 4.161 1.00 96.06 81 GLU A C 1
ATOM 673 O O . GLU A 1 81 ? -6.963 -9.843 4.045 1.00 96.06 81 GLU A O 1
ATOM 678 N N . MET A 1 82 ? -5.900 -8.107 4.988 1.00 97.06 82 MET A N 1
ATOM 679 C CA . MET A 1 82 ? -7.046 -7.699 5.811 1.00 97.06 82 MET A CA 1
ATOM 680 C C . MET A 1 82 ? -8.268 -7.330 4.957 1.00 97.06 82 MET A C 1
ATOM 682 O O . MET A 1 82 ? -9.394 -7.703 5.293 1.00 97.06 82 MET A O 1
ATOM 686 N N . ALA A 1 83 ? -8.059 -6.615 3.850 1.00 97.94 83 ALA A N 1
ATOM 687 C CA . ALA A 1 83 ? -9.115 -6.203 2.932 1.00 97.94 83 ALA A CA 1
ATOM 688 C C . ALA A 1 83 ? -9.725 -7.398 2.185 1.00 97.94 83 ALA A C 1
ATOM 690 O O . ALA A 1 83 ? -10.951 -7.510 2.108 1.00 97.94 83 ALA A O 1
ATOM 691 N N . ASN A 1 84 ? -8.891 -8.326 1.713 1.00 97.12 84 ASN A N 1
ATOM 692 C CA . ASN A 1 84 ? -9.323 -9.552 1.050 1.00 97.12 84 ASN A CA 1
ATOM 693 C C . ASN A 1 84 ? -10.171 -10.427 1.993 1.00 97.12 84 ASN A C 1
ATOM 695 O O . ASN A 1 84 ? -11.272 -10.843 1.633 1.00 97.12 84 ASN A O 1
ATOM 699 N N . VAL A 1 85 ? -9.730 -10.621 3.245 1.00 96.25 85 VAL A N 1
ATOM 700 C CA . VAL A 1 85 ? -10.502 -11.341 4.280 1.00 96.25 85 VAL A CA 1
ATOM 701 C C . VAL A 1 85 ? -11.815 -10.623 4.624 1.00 96.25 85 VAL A C 1
ATOM 703 O O . VAL A 1 85 ? -12.822 -11.273 4.906 1.00 96.25 85 VAL A O 1
ATOM 706 N N . ALA A 1 86 ? -11.850 -9.289 4.551 1.00 96.81 86 ALA A N 1
ATOM 707 C CA . ALA A 1 86 ? -13.065 -8.486 4.718 1.00 96.81 86 ALA A CA 1
ATOM 708 C C . ALA A 1 86 ? -14.001 -8.497 3.488 1.00 96.81 86 ALA A C 1
ATOM 710 O O . ALA A 1 86 ? -14.999 -7.762 3.466 1.00 96.81 86 ALA A O 1
ATOM 711 N N . ASN A 1 87 ? -13.711 -9.345 2.493 1.00 96.94 87 ASN A N 1
ATOM 712 C CA . ASN A 1 87 ? -14.464 -9.507 1.253 1.00 96.94 87 ASN A CA 1
ATOM 713 C C . ASN A 1 87 ? -14.518 -8.218 0.412 1.00 96.94 87 ASN A C 1
ATOM 715 O O . ASN A 1 87 ? -15.536 -7.918 -0.217 1.00 96.94 87 ASN A O 1
ATOM 719 N N . LEU A 1 88 ? -13.433 -7.438 0.440 1.00 97.81 88 LEU A N 1
ATOM 720 C CA . LEU A 1 88 ? -13.206 -6.307 -0.456 1.00 97.81 88 LEU A CA 1
ATOM 721 C C . LEU A 1 88 ? -12.432 -6.777 -1.686 1.00 97.81 88 LEU A C 1
ATOM 723 O O . LEU A 1 88 ? -11.515 -7.590 -1.590 1.00 97.81 88 LEU A O 1
ATOM 727 N N . THR A 1 89 ? -12.766 -6.220 -2.847 1.00 97.94 89 THR A N 1
ATOM 728 C CA . THR A 1 89 ? -11.941 -6.400 -4.044 1.00 97.94 89 THR A CA 1
ATOM 729 C C . THR A 1 89 ? -10.753 -5.449 -3.950 1.00 97.94 89 THR A C 1
ATOM 731 O O . THR A 1 89 ? -10.926 -4.233 -4.010 1.00 97.94 89 THR A O 1
ATOM 734 N N . VAL A 1 90 ? -9.558 -6.003 -3.766 1.00 98.44 90 VAL A N 1
ATOM 735 C CA . VAL A 1 90 ? -8.323 -5.265 -3.472 1.00 98.44 90 VAL A CA 1
ATOM 736 C C . VAL A 1 90 ? -7.176 -5.770 -4.344 1.00 98.44 90 VAL A C 1
ATOM 738 O O . VAL A 1 90 ? -7.169 -6.932 -4.757 1.00 98.44 90 VAL A O 1
ATOM 741 N N . ARG A 1 91 ? -6.212 -4.895 -4.622 1.00 98.12 91 ARG A N 1
ATOM 742 C CA . ARG A 1 91 ? -4.924 -5.226 -5.240 1.00 98.12 91 ARG A CA 1
ATOM 743 C C . ARG A 1 91 ? -3.828 -4.372 -4.613 1.00 98.12 91 ARG A C 1
ATOM 745 O O . ARG A 1 91 ? -4.080 -3.209 -4.307 1.00 98.12 91 ARG A O 1
ATOM 752 N N . SER A 1 92 ? -2.644 -4.939 -4.435 1.00 97.25 92 SER A N 1
ATOM 753 C CA . SER A 1 92 ? -1.465 -4.184 -4.017 1.00 97.25 92 SER A CA 1
ATOM 754 C C . SER A 1 92 ? -0.787 -3.577 -5.234 1.00 97.25 92 SER A C 1
ATOM 756 O O . SER A 1 92 ? -0.799 -4.165 -6.312 1.00 97.25 92 SER A O 1
ATOM 758 N N . ILE A 1 93 ? -0.229 -2.389 -5.087 1.00 96.69 93 ILE A N 1
ATOM 759 C CA . ILE A 1 93 ? 0.410 -1.630 -6.149 1.00 96.69 93 ILE A CA 1
ATOM 760 C C . ILE A 1 93 ? 1.900 -1.544 -5.848 1.00 96.69 93 ILE A C 1
ATOM 762 O O . ILE A 1 93 ? 2.301 -1.184 -4.744 1.00 96.69 93 ILE A O 1
ATOM 766 N N . HIS A 1 94 ? 2.707 -1.912 -6.836 1.00 95.06 94 HIS A N 1
ATOM 767 C CA . HIS A 1 94 ? 4.155 -1.992 -6.748 1.00 95.06 94 HIS A CA 1
ATOM 768 C C . HIS A 1 94 ? 4.766 -1.004 -7.739 1.00 95.06 94 HIS A C 1
ATOM 770 O O . HIS A 1 94 ? 4.635 -1.191 -8.953 1.00 95.06 94 HIS A O 1
ATOM 776 N N . ASP A 1 95 ? 5.464 0.003 -7.220 1.00 93.50 95 ASP A N 1
ATOM 777 C CA . ASP A 1 95 ? 6.386 0.825 -7.996 1.00 93.50 95 ASP A CA 1
ATOM 778 C C . ASP A 1 95 ? 7.819 0.396 -7.676 1.00 93.50 95 ASP A C 1
ATOM 780 O O . ASP A 1 95 ? 8.410 0.758 -6.658 1.00 93.50 95 ASP A O 1
ATOM 784 N N . HIS A 1 96 ? 8.380 -0.422 -8.563 1.00 86.69 96 HIS A N 1
ATOM 785 C CA . HIS A 1 96 ? 9.748 -0.910 -8.414 1.00 86.69 96 HIS A CA 1
ATOM 786 C C . HIS A 1 96 ? 10.806 0.151 -8.732 1.00 86.69 96 HIS A C 1
ATOM 788 O O . HIS A 1 96 ? 11.955 -0.024 -8.331 1.00 86.69 96 HIS A O 1
ATOM 794 N N . GLY A 1 97 ? 10.456 1.203 -9.479 1.00 84.94 97 GLY A N 1
ATOM 795 C CA . GLY A 1 97 ? 11.389 2.277 -9.814 1.00 84.94 97 GLY A CA 1
ATOM 796 C C . GLY A 1 97 ? 11.721 3.135 -8.597 1.00 84.94 97 GLY A C 1
ATOM 797 O O . GLY A 1 97 ? 12.865 3.553 -8.437 1.00 84.94 97 GLY A O 1
ATOM 798 N N . GLU A 1 98 ? 10.731 3.330 -7.729 1.00 87.69 98 GLU A N 1
ATOM 799 C CA . GLU A 1 98 ? 10.793 4.261 -6.596 1.00 87.69 98 GLU A CA 1
ATOM 800 C C . GLU A 1 98 ? 10.775 3.551 -5.228 1.00 87.69 98 GLU A C 1
ATOM 802 O O . GLU A 1 98 ? 10.748 4.205 -4.188 1.00 87.69 98 GLU A O 1
ATOM 807 N N . ASP A 1 99 ? 10.842 2.211 -5.222 1.00 88.25 99 ASP A N 1
ATOM 808 C CA . ASP A 1 99 ? 10.853 1.359 -4.018 1.00 88.25 99 ASP A CA 1
ATOM 809 C C . ASP A 1 99 ? 9.682 1.675 -3.067 1.00 88.25 99 ASP A C 1
ATOM 811 O O . ASP A 1 99 ? 9.850 1.843 -1.854 1.00 88.25 99 ASP A O 1
ATOM 815 N N . HIS A 1 100 ? 8.475 1.798 -3.636 1.00 92.81 100 HIS A N 1
ATOM 816 C CA . HIS A 1 100 ? 7.262 2.087 -2.872 1.00 92.81 100 HIS A CA 1
ATOM 817 C C . HIS A 1 100 ? 6.090 1.178 -3.234 1.00 92.81 100 HIS A C 1
ATOM 819 O O . HIS A 1 100 ? 5.912 0.730 -4.370 1.00 92.81 100 HIS A O 1
ATOM 825 N N . ASN A 1 101 ? 5.252 0.942 -2.227 1.00 94.12 101 ASN A N 1
ATOM 826 C CA . ASN A 1 101 ? 4.086 0.083 -2.308 1.00 94.12 101 ASN A CA 1
ATOM 827 C C . ASN A 1 101 ? 2.905 0.715 -1.579 1.00 94.12 101 ASN A C 1
ATOM 829 O O . ASN A 1 101 ? 3.048 1.254 -0.481 1.00 94.12 101 ASN A O 1
ATOM 833 N N . TRP A 1 102 ? 1.731 0.584 -2.181 1.00 96.50 102 TRP A N 1
ATOM 834 C CA . TRP A 1 102 ? 0.438 0.979 -1.623 1.00 96.50 102 TRP A CA 1
ATOM 835 C C . TRP A 1 102 ? -0.632 0.006 -2.134 1.00 96.50 102 TRP A C 1
ATOM 837 O O . TRP A 1 102 ? -0.289 -1.010 -2.730 1.00 96.50 102 TRP A O 1
ATOM 847 N N . ASP A 1 103 ? -1.922 0.279 -1.941 1.00 98.25 103 ASP A N 1
ATOM 848 C CA . ASP A 1 103 ? -2.989 -0.594 -2.435 1.00 98.25 103 ASP A CA 1
ATOM 849 C C . ASP A 1 103 ? -4.103 0.180 -3.150 1.00 98.25 103 ASP A C 1
ATOM 851 O O . ASP A 1 103 ? -4.225 1.406 -3.090 1.00 98.25 103 ASP A O 1
ATOM 855 N N . GLU A 1 104 ? -4.967 -0.555 -3.838 1.00 98.44 104 GLU A N 1
ATOM 856 C CA . GLU A 1 104 ? -6.220 -0.042 -4.374 1.00 98.44 104 GLU A CA 1
ATOM 857 C C . GLU A 1 104 ? -7.382 -0.949 -3.976 1.00 98.44 104 GLU A C 1
ATOM 859 O O . GLU A 1 104 ? -7.293 -2.175 -4.057 1.00 98.44 104 GLU A O 1
ATOM 864 N N . VAL A 1 105 ? -8.510 -0.341 -3.608 1.00 98.44 105 VAL A N 1
ATOM 865 C CA . VAL A 1 105 ? -9.771 -1.047 -3.342 1.00 98.44 105 VAL A CA 1
ATOM 866 C C . VAL A 1 105 ? -10.808 -0.628 -4.375 1.00 98.44 105 VAL A C 1
ATOM 868 O O . VAL A 1 105 ? -10.986 0.563 -4.637 1.00 98.44 105 VAL A O 1
ATOM 871 N N . LEU A 1 106 ? -11.503 -1.596 -4.969 1.00 97.69 106 LEU A N 1
ATOM 872 C CA . LEU A 1 106 ? -12.604 -1.333 -5.887 1.00 97.69 106 LEU A CA 1
ATOM 873 C C . LEU A 1 106 ? -13.838 -0.929 -5.077 1.00 97.69 106 LEU A C 1
ATOM 875 O O . LEU A 1 106 ? -14.366 -1.722 -4.303 1.00 97.69 106 LEU A O 1
ATOM 879 N N . ILE A 1 107 ? -14.282 0.310 -5.260 1.00 96.69 107 ILE A N 1
ATOM 880 C CA . ILE A 1 107 ? -15.421 0.900 -4.562 1.00 96.69 107 ILE A CA 1
ATOM 881 C C . ILE A 1 107 ? -16.320 1.559 -5.603 1.00 96.69 107 ILE A C 1
ATOM 883 O O . ILE A 1 107 ? -15.859 2.391 -6.386 1.00 96.69 107 ILE A O 1
ATOM 887 N N . ASP A 1 108 ? -17.600 1.184 -5.638 1.00 94.25 108 ASP A N 1
ATOM 888 C CA . ASP A 1 108 ? -18.570 1.688 -6.628 1.00 94.25 108 ASP A CA 1
ATOM 889 C C . ASP A 1 108 ? -18.054 1.585 -8.087 1.00 94.25 108 ASP A C 1
ATOM 891 O O . ASP A 1 108 ? -18.257 2.474 -8.919 1.00 94.25 108 ASP A O 1
ATOM 895 N N . GLY A 1 109 ? -17.335 0.497 -8.398 1.00 94.81 109 GLY A N 1
ATOM 896 C CA . GLY A 1 109 ? -16.759 0.234 -9.723 1.00 94.81 109 GLY A CA 1
ATOM 897 C C . GLY A 1 109 ? -15.515 1.062 -10.068 1.00 94.81 109 GLY A C 1
ATOM 898 O O . GLY A 1 109 ? -15.071 1.039 -11.216 1.00 94.81 109 GLY A O 1
ATOM 899 N N . LYS A 1 110 ? -14.940 1.790 -9.105 1.00 95.62 110 LYS A N 1
ATOM 900 C CA . LYS A 1 110 ? -13.717 2.581 -9.280 1.00 95.62 110 LYS A CA 1
ATOM 901 C C . LYS A 1 110 ? -12.627 2.101 -8.337 1.00 95.62 110 LYS A C 1
ATOM 903 O O . LYS A 1 110 ? -12.869 1.896 -7.154 1.00 95.62 110 LYS A O 1
ATOM 908 N N . TRP A 1 111 ? -11.416 1.957 -8.857 1.00 97.69 111 TRP A N 1
ATOM 909 C CA . TRP A 1 111 ? -10.236 1.711 -8.035 1.00 97.69 111 TRP A CA 1
ATOM 910 C C . TRP A 1 111 ? -9.869 2.981 -7.271 1.00 97.69 111 TRP A C 1
ATOM 912 O O . TRP A 1 111 ? -9.529 3.997 -7.886 1.00 97.69 111 TRP A O 1
ATOM 922 N N . ILE A 1 112 ? -9.978 2.907 -5.947 1.00 97.62 112 ILE A N 1
ATOM 923 C CA . ILE A 1 112 ? -9.639 3.964 -4.999 1.00 97.62 112 ILE A CA 1
ATOM 924 C C . ILE A 1 112 ? -8.274 3.653 -4.403 1.00 97.62 112 ILE A C 1
ATOM 926 O O . ILE A 1 112 ? -8.092 2.579 -3.831 1.00 97.62 112 ILE A O 1
ATOM 930 N N . VAL A 1 113 ? -7.342 4.599 -4.513 1.00 97.69 113 VAL A N 1
ATOM 931 C CA . VAL A 1 113 ? -5.999 4.463 -3.940 1.00 97.69 113 VAL A CA 1
ATOM 932 C C . VAL A 1 113 ? -6.061 4.560 -2.427 1.00 97.69 113 VAL A C 1
ATOM 934 O O . VAL A 1 113 ? -6.687 5.474 -1.875 1.00 97.69 113 VAL A O 1
ATOM 937 N N . VAL A 1 114 ? -5.394 3.625 -1.767 1.00 98.06 114 VAL A N 1
ATOM 938 C CA . VAL A 1 114 ? -5.222 3.602 -0.324 1.00 98.06 114 VAL A CA 1
ATOM 939 C C . VAL A 1 114 ? -3.760 3.344 0.013 1.00 98.06 114 VAL A C 1
ATOM 941 O O . VAL A 1 114 ? -3.121 2.497 -0.598 1.00 98.06 114 VAL A O 1
ATOM 944 N N . ASP A 1 115 ? -3.224 4.075 0.981 1.00 97.25 115 ASP A N 1
ATOM 945 C CA . ASP A 1 115 ? -1.840 3.912 1.420 1.00 97.25 115 ASP A CA 1
ATOM 946 C C . ASP A 1 115 ? -1.809 3.754 2.942 1.00 97.25 115 ASP A C 1
ATOM 948 O O . ASP A 1 115 ? -1.945 4.737 3.683 1.00 97.25 115 ASP A O 1
ATOM 952 N N . PRO A 1 116 ? -1.683 2.509 3.431 1.00 97.19 116 PRO A N 1
ATOM 953 C CA . PRO A 1 116 ? -1.612 2.241 4.861 1.00 97.19 116 PRO A CA 1
ATOM 954 C C . PRO A 1 116 ? -0.347 2.824 5.511 1.00 97.19 116 PRO A C 1
ATOM 956 O O . PRO A 1 116 ? -0.342 3.041 6.721 1.00 97.19 116 PRO A O 1
ATOM 959 N N . SER A 1 117 ? 0.724 3.091 4.754 1.00 94.56 117 SER A N 1
ATOM 960 C CA . SER A 1 117 ? 2.018 3.520 5.306 1.00 94.56 117 SER A CA 1
ATOM 961 C C . SER A 1 117 ? 2.044 4.980 5.769 1.00 94.56 117 SER A C 1
ATOM 963 O O . SER A 1 117 ? 2.870 5.344 6.612 1.00 94.56 117 SER A O 1
ATOM 965 N N . ILE A 1 118 ? 1.104 5.797 5.284 1.00 94.00 118 ILE A N 1
ATOM 966 C CA . ILE A 1 118 ? 1.030 7.234 5.582 1.00 94.00 118 ILE A CA 1
ATOM 967 C C . ILE A 1 118 ? -0.115 7.611 6.535 1.00 94.00 118 ILE A C 1
ATOM 969 O O . ILE A 1 118 ? -0.394 8.794 6.713 1.00 94.00 118 ILE A O 1
ATOM 973 N N . VAL A 1 119 ? -0.809 6.639 7.140 1.00 96.75 119 VAL A N 1
ATOM 974 C CA . VAL A 1 119 ? -1.958 6.936 8.011 1.00 96.75 119 VAL A CA 1
ATOM 975 C C . VAL A 1 119 ? -1.500 7.674 9.273 1.00 96.75 119 VAL A C 1
ATOM 977 O O . VAL A 1 119 ? -0.826 7.111 10.135 1.00 96.75 119 VAL A O 1
ATOM 980 N N . ASN A 1 120 ? -1.920 8.927 9.406 1.00 96.12 120 ASN A N 1
ATOM 981 C CA . ASN A 1 120 ? -1.743 9.760 10.587 1.00 96.12 120 ASN A CA 1
ATOM 982 C C . ASN A 1 120 ? -3.038 10.544 10.839 1.00 96.12 120 ASN A C 1
ATOM 984 O O . ASN A 1 120 ? -3.274 11.637 10.313 1.00 96.12 120 ASN A O 1
ATOM 988 N N . LEU A 1 121 ? -3.915 9.967 11.660 1.00 95.31 121 LEU A N 1
ATOM 989 C CA . LEU A 1 121 ? -5.244 10.519 11.922 1.00 95.31 121 LEU A CA 1
ATOM 990 C C . LEU A 1 121 ? -5.185 11.854 12.669 1.00 95.31 121 LEU A C 1
ATOM 992 O O . LEU A 1 121 ? -6.081 12.683 12.506 1.00 95.31 121 LEU A O 1
ATOM 996 N N . LYS A 1 122 ? -4.122 12.095 13.441 1.00 95.44 122 LYS A N 1
ATOM 997 C CA . LYS A 1 122 ? -3.882 13.370 14.126 1.00 95.44 122 LYS A CA 1
ATOM 998 C C . LYS A 1 122 ? -3.643 14.517 13.139 1.00 95.44 122 LYS A C 1
ATOM 1000 O O . LYS A 1 122 ? -4.092 15.633 13.397 1.00 95.44 122 LYS A O 1
ATOM 1005 N N . ASN A 1 123 ? -3.004 14.231 12.006 1.00 94.56 123 ASN A N 1
ATOM 1006 C CA . ASN A 1 123 ? -2.771 15.179 10.914 1.00 94.56 123 ASN A CA 1
ATOM 1007 C C . ASN A 1 123 ? -3.864 15.140 9.832 1.00 94.56 123 ASN A C 1
ATOM 1009 O O . ASN A 1 123 ? -3.733 15.803 8.806 1.00 94.56 123 ASN A O 1
ATOM 1013 N N . ASN A 1 124 ? -4.954 14.391 10.052 1.00 93.38 124 ASN A N 1
ATOM 1014 C CA . ASN A 1 124 ? -6.017 14.157 9.068 1.00 93.38 124 ASN A CA 1
ATOM 1015 C C . ASN A 1 124 ? -5.535 13.435 7.785 1.00 93.38 124 ASN A C 1
ATOM 1017 O O . ASN A 1 124 ? -6.187 13.487 6.740 1.00 93.38 124 ASN A O 1
ATOM 1021 N N . GLU A 1 125 ? -4.420 12.708 7.869 1.00 95.12 125 GLU A N 1
ATOM 1022 C CA . GLU A 1 125 ? -3.874 11.871 6.801 1.00 95.12 125 GLU A CA 1
ATOM 1023 C C . GLU A 1 125 ? -4.487 10.475 6.931 1.00 95.12 125 GLU A C 1
ATOM 1025 O O . GLU A 1 125 ? -4.013 9.609 7.659 1.00 95.12 125 GLU A O 1
ATOM 1030 N N . THR A 1 126 ? -5.626 10.261 6.276 1.00 96.12 126 THR A N 1
ATOM 1031 C CA . THR A 1 126 ? -6.399 9.018 6.464 1.00 96.12 126 THR A CA 1
ATOM 1032 C C . THR A 1 126 ? -5.858 7.818 5.689 1.00 96.12 126 THR A C 1
ATOM 1034 O O . THR A 1 126 ? -6.357 6.712 5.882 1.00 96.12 126 THR A O 1
ATOM 1037 N N . GLY A 1 127 ? -4.916 8.038 4.767 1.00 96.44 127 GLY A N 1
ATOM 1038 C CA . GLY A 1 127 ? -4.473 7.029 3.803 1.00 96.44 127 GLY A CA 1
ATOM 1039 C C . GLY A 1 127 ? -5.563 6.578 2.821 1.00 96.44 127 GLY A C 1
ATOM 1040 O O . GLY A 1 127 ? -5.359 5.616 2.098 1.00 96.44 127 GLY A O 1
ATOM 1041 N N . PHE A 1 128 ? -6.738 7.220 2.792 1.00 97.62 128 PHE A N 1
ATOM 1042 C CA . PHE A 1 128 ? -7.878 6.827 1.959 1.00 97.62 128 PHE A CA 1
ATOM 1043 C C . PHE A 1 128 ? -8.102 7.805 0.803 1.00 97.62 128 PHE A C 1
ATOM 1045 O O . PHE A 1 128 ? -8.185 9.012 1.028 1.00 97.62 128 PHE A O 1
ATOM 1052 N N . ASN A 1 129 ? -8.327 7.274 -0.404 1.00 96.25 129 ASN A N 1
ATOM 1053 C CA . ASN A 1 129 ? -8.616 8.041 -1.619 1.00 96.25 129 ASN A CA 1
ATOM 1054 C C . ASN A 1 129 ? -7.540 9.093 -1.920 1.00 96.25 129 ASN A C 1
ATOM 1056 O O . ASN A 1 129 ? -7.830 10.274 -2.127 1.00 96.25 129 ASN A O 1
ATOM 1060 N N . ILE A 1 130 ? -6.289 8.640 -1.908 1.00 94.69 130 ILE A N 1
ATOM 1061 C CA . ILE A 1 130 ? -5.137 9.467 -2.256 1.00 94.69 130 ILE A CA 1
ATOM 1062 C C . ILE A 1 130 ? -5.182 9.741 -3.759 1.00 94.69 130 ILE A C 1
ATOM 1064 O O . ILE A 1 130 ? -5.507 8.869 -4.564 1.00 94.69 130 ILE A O 1
ATOM 1068 N N . SER A 1 131 ? -4.893 10.976 -4.153 1.00 91.94 131 SER A N 1
ATOM 1069 C CA . SER A 1 131 ? -4.806 11.327 -5.569 1.00 91.94 131 SER A CA 1
ATOM 1070 C C . SER A 1 131 ? -3.642 10.575 -6.219 1.00 91.94 131 SER A C 1
ATOM 1072 O O . SER A 1 131 ? -2.523 10.676 -5.722 1.00 91.94 131 SER A O 1
ATOM 1074 N N . GLN A 1 132 ? -3.865 9.885 -7.347 1.00 88.50 132 GLN A N 1
ATOM 1075 C CA . GLN A 1 132 ? -2.774 9.219 -8.082 1.00 88.50 132 GLN A CA 1
ATOM 1076 C C . GLN A 1 132 ? -1.644 10.195 -8.427 1.00 88.50 132 GLN A C 1
ATOM 1078 O O . GLN A 1 132 ? -0.475 9.847 -8.338 1.00 88.50 132 GLN A O 1
ATOM 1083 N N . ARG A 1 133 ? -2.001 11.444 -8.744 1.00 83.69 133 ARG A N 1
ATOM 1084 C CA . ARG A 1 133 ? -1.054 12.505 -9.096 1.00 83.69 133 ARG A CA 1
ATOM 1085 C C . ARG A 1 133 ? -0.075 12.852 -7.969 1.00 83.69 133 ARG A C 1
ATOM 1087 O O . ARG A 1 133 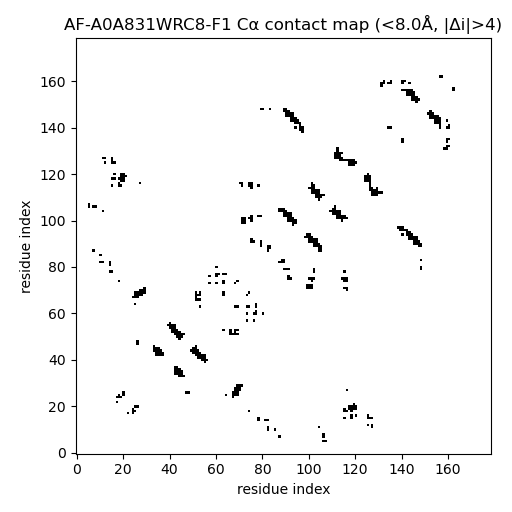? 1.017 13.316 -8.262 1.00 83.69 133 ARG A O 1
ATOM 1094 N N . LEU A 1 134 ? -0.432 12.620 -6.701 1.00 84.88 134 LEU A N 1
ATOM 1095 C CA . LEU A 1 134 ? 0.506 12.857 -5.596 1.00 84.88 134 LEU A CA 1
ATOM 1096 C C . LEU A 1 134 ? 1.748 11.969 -5.716 1.00 84.88 134 LEU A C 1
ATOM 1098 O O . LEU A 1 134 ? 2.835 12.417 -5.380 1.00 84.88 134 LEU A O 1
ATOM 1102 N N . TYR A 1 135 ? 1.602 10.758 -6.259 1.00 84.69 135 TYR A N 1
ATOM 1103 C CA . TYR A 1 135 ? 2.726 9.855 -6.481 1.00 84.69 135 TYR A CA 1
ATOM 1104 C C . TYR A 1 135 ? 3.687 10.393 -7.552 1.00 84.69 135 TYR A C 1
ATOM 1106 O O . TYR A 1 135 ? 4.890 10.343 -7.337 1.00 84.69 135 TYR A O 1
ATOM 1114 N N . GLU A 1 136 ? 3.193 11.005 -8.637 1.00 82.50 136 GLU A N 1
ATOM 1115 C CA . GLU A 1 136 ? 4.057 11.707 -9.612 1.00 82.50 136 GLU A CA 1
ATOM 1116 C C . GLU A 1 136 ? 4.685 12.990 -9.061 1.00 82.50 136 GLU A C 1
ATOM 1118 O O . GLU A 1 136 ? 5.751 13.413 -9.497 1.00 82.50 136 GLU A O 1
ATOM 1123 N N . GLU A 1 137 ? 4.006 13.668 -8.136 1.00 85.62 137 GLU A N 1
ATOM 1124 C CA . GLU A 1 137 ? 4.551 14.873 -7.507 1.00 85.62 137 GLU A CA 1
ATOM 1125 C C . GLU A 1 137 ? 5.663 14.533 -6.508 1.00 85.62 137 GLU A C 1
ATOM 1127 O O . GLU A 1 137 ? 6.554 15.353 -6.275 1.00 85.62 137 GLU A O 1
ATOM 1132 N N . TRP A 1 138 ? 5.623 13.334 -5.922 1.00 84.19 138 TRP A N 1
ATOM 1133 C CA . TRP A 1 138 ? 6.650 12.837 -5.010 1.00 84.19 138 TRP A CA 1
ATOM 1134 C C . TRP A 1 138 ? 7.792 12.121 -5.734 1.00 84.19 138 TRP A C 1
ATOM 1136 O O . TRP A 1 138 ? 8.935 12.231 -5.286 1.00 84.19 138 TRP A O 1
ATOM 1146 N N . TRP A 1 139 ? 7.502 11.435 -6.843 1.00 85.62 139 TRP A N 1
ATOM 1147 C CA . TRP A 1 139 ? 8.411 10.480 -7.476 1.00 85.62 139 TRP A CA 1
ATOM 1148 C C . TRP A 1 139 ? 8.303 10.435 -9.007 1.00 85.62 139 TRP A C 1
ATOM 1150 O O . TRP A 1 139 ? 7.294 10.827 -9.591 1.00 85.62 139 TRP A O 1
ATOM 1160 N N . ASN A 1 140 ? 9.334 9.911 -9.680 1.00 85.62 140 ASN A N 1
ATOM 1161 C CA . ASN A 1 140 ? 9.337 9.743 -11.135 1.00 85.62 140 ASN A CA 1
ATOM 1162 C C . ASN A 1 140 ? 8.780 8.367 -11.518 1.00 85.62 140 ASN A C 1
ATOM 1164 O O . ASN A 1 140 ? 9.514 7.435 -11.858 1.00 85.62 140 ASN A O 1
ATOM 1168 N N . ILE A 1 141 ? 7.453 8.266 -11.508 1.00 87.38 141 ILE A N 1
ATOM 1169 C CA . ILE A 1 141 ? 6.736 7.038 -11.852 1.00 87.38 141 ILE A CA 1
ATOM 1170 C C . ILE A 1 141 ? 7.053 6.621 -13.295 1.00 87.38 141 ILE A C 1
ATOM 1172 O O . ILE A 1 141 ? 6.833 7.378 -14.240 1.00 87.38 141 ILE A O 1
ATOM 1176 N N . SER A 1 142 ? 7.553 5.398 -13.474 1.00 87.75 142 SER A N 1
ATOM 1177 C CA . SER A 1 142 ? 7.921 4.862 -14.796 1.00 87.75 142 SER A CA 1
ATOM 1178 C C . SER A 1 142 ? 7.244 3.535 -15.128 1.00 87.75 142 SER A C 1
ATOM 1180 O O . SER A 1 142 ? 6.919 3.288 -16.289 1.00 87.75 142 SER A O 1
ATOM 1182 N N . TYR A 1 143 ? 7.009 2.690 -14.124 1.00 91.75 143 TYR A N 1
ATOM 1183 C CA . TYR A 1 143 ? 6.340 1.406 -14.284 1.00 91.75 143 TYR A CA 1
ATOM 1184 C C . TYR A 1 143 ? 5.667 0.996 -12.978 1.00 91.75 143 TYR A C 1
ATOM 1186 O O . TYR A 1 143 ? 6.329 0.867 -11.949 1.00 91.75 143 TYR A O 1
ATOM 1194 N N . VAL A 1 144 ? 4.356 0.760 -13.034 1.00 95.06 144 VAL A N 1
ATOM 1195 C CA . VAL A 1 144 ? 3.547 0.409 -11.865 1.00 95.06 144 VAL A CA 1
ATOM 1196 C C . VAL A 1 144 ? 2.744 -0.851 -12.140 1.00 95.06 144 VAL A C 1
ATOM 1198 O O . VAL A 1 144 ? 1.983 -0.935 -13.107 1.00 95.06 144 VAL A O 1
ATOM 1201 N N . LEU A 1 145 ? 2.878 -1.825 -11.245 1.00 96.94 145 LEU A N 1
ATOM 1202 C CA . LEU A 1 145 ? 2.223 -3.120 -11.349 1.00 96.94 145 LEU A CA 1
ATOM 1203 C C . LEU A 1 145 ? 1.187 -3.300 -10.239 1.00 96.94 145 LEU A C 1
ATOM 1205 O O . LEU A 1 145 ? 1.495 -3.123 -9.065 1.00 96.94 145 LEU A O 1
ATOM 1209 N N . ALA A 1 146 ? -0.015 -3.741 -10.595 1.00 97.69 146 ALA A N 1
ATOM 1210 C CA . ALA A 1 146 ? -0.984 -4.240 -9.637 1.00 97.69 146 ALA A CA 1
ATOM 1211 C C . ALA A 1 146 ? -0.829 -5.754 -9.437 1.00 97.69 146 ALA A C 1
ATOM 1213 O O . ALA A 1 146 ? -0.816 -6.520 -10.402 1.00 97.69 146 ALA A O 1
ATOM 1214 N N . LEU A 1 147 ? -0.756 -6.186 -8.181 1.00 96.44 147 LEU A N 1
ATOM 1215 C CA . LEU A 1 147 ? -0.730 -7.574 -7.739 1.00 96.44 147 LEU A CA 1
ATOM 1216 C C . LEU A 1 147 ? -2.031 -7.904 -7.002 1.00 96.44 147 LEU A C 1
ATOM 1218 O O . 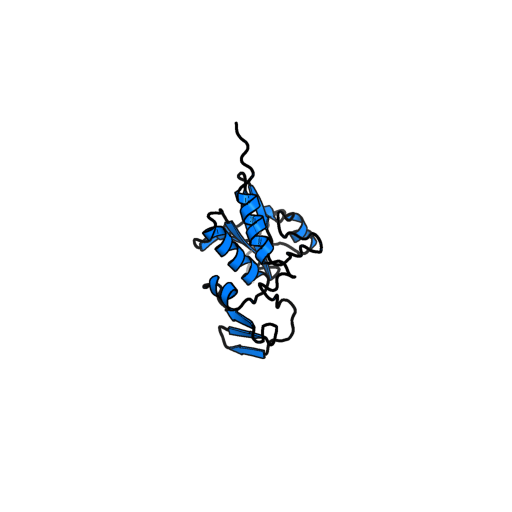LEU A 1 147 ? -2.384 -7.280 -6.005 1.00 96.44 147 LEU A O 1
ATOM 1222 N N . TYR A 1 148 ? -2.742 -8.916 -7.482 1.00 96.50 148 TYR A N 1
ATOM 1223 C CA . TYR A 1 148 ? -3.976 -9.398 -6.870 1.00 96.50 148 TYR A CA 1
ATOM 1224 C C . TYR A 1 148 ? -3.697 -10.476 -5.811 1.00 96.50 148 TYR A C 1
ATOM 1226 O O . TYR A 1 148 ? -2.707 -11.202 -5.935 1.00 96.50 148 TYR A O 1
ATOM 1234 N N . PRO A 1 149 ? -4.607 -10.695 -4.837 1.00 94.50 149 PRO A N 1
ATOM 1235 C CA . PRO A 1 149 ? -4.465 -11.756 -3.833 1.00 94.50 149 PRO A CA 1
ATOM 1236 C C . PRO A 1 149 ? -4.271 -13.167 -4.413 1.00 94.50 149 PRO A C 1
ATOM 1238 O O . PRO A 1 149 ? -3.661 -14.025 -3.786 1.00 94.50 149 PRO A O 1
ATOM 1241 N N . ASN A 1 150 ? -4.766 -13.421 -5.629 1.00 93.44 150 ASN A N 1
ATOM 1242 C CA . ASN A 1 150 ? -4.589 -14.696 -6.334 1.00 93.44 150 ASN A CA 1
ATOM 1243 C C . ASN A 1 150 ? -3.247 -14.812 -7.093 1.00 93.44 150 ASN A C 1
ATOM 1245 O O . ASN A 1 150 ? -3.044 -15.782 -7.820 1.00 93.44 150 ASN A O 1
ATOM 1249 N N . GLY A 1 151 ? -2.361 -13.819 -6.976 1.00 92.19 151 GLY A N 1
ATOM 1250 C CA . GLY A 1 151 ? -1.069 -13.755 -7.661 1.00 92.19 151 GLY A CA 1
ATOM 1251 C C . GLY A 1 151 ? -1.116 -13.210 -9.092 1.00 92.19 151 GLY A C 1
ATOM 1252 O O . GLY A 1 151 ? -0.066 -13.103 -9.727 1.00 92.19 151 GLY A O 1
ATOM 1253 N N . THR A 1 152 ? -2.297 -12.855 -9.612 1.00 96.06 152 THR A N 1
ATOM 1254 C CA . THR A 1 152 ? -2.423 -12.217 -10.934 1.00 96.06 152 THR A CA 1
ATOM 1255 C C . THR A 1 152 ? -1.763 -10.846 -10.915 1.00 96.06 152 THR A C 1
ATOM 1257 O O . THR A 1 152 ? -1.815 -10.138 -9.911 1.00 96.06 152 THR A O 1
ATOM 1260 N N . LYS A 1 153 ? -1.152 -10.477 -12.039 1.00 96.75 153 LYS A N 1
ATOM 1261 C CA . LYS A 1 153 ? -0.421 -9.227 -12.224 1.00 96.75 153 LYS A CA 1
ATOM 1262 C C . LYS A 1 153 ? -1.016 -8.444 -13.391 1.00 96.75 153 LYS A C 1
ATOM 1264 O O . LYS A 1 153 ? -1.318 -9.040 -14.422 1.00 96.75 153 LYS A O 1
ATOM 1269 N N . GLU A 1 154 ? -1.163 -7.135 -13.235 1.00 97.69 154 GLU A N 1
ATOM 1270 C CA . GLU A 1 154 ? -1.673 -6.218 -14.261 1.00 97.69 154 GLU A CA 1
ATOM 1271 C C . GLU A 1 154 ? -0.790 -4.967 -14.319 1.00 97.69 154 GLU A C 1
ATOM 1273 O O . GLU A 1 154 ? -0.477 -4.387 -13.281 1.00 97.69 154 GLU A O 1
ATOM 1278 N N . ASP A 1 155 ? -0.394 -4.543 -15.520 1.00 96.69 155 ASP A N 1
ATOM 1279 C CA . ASP A 1 155 ? 0.248 -3.240 -15.714 1.00 96.69 155 ASP A CA 1
ATOM 1280 C C . ASP A 1 155 ? -0.800 -2.133 -15.572 1.00 96.69 155 ASP A C 1
ATOM 1282 O O . ASP A 1 155 ? -1.776 -2.066 -16.323 1.00 96.69 155 ASP A O 1
ATOM 1286 N N . VAL A 1 156 ? -0.590 -1.264 -14.587 1.00 96.69 156 VAL A N 1
ATOM 1287 C CA . VAL A 1 156 ? -1.487 -0.156 -14.260 1.00 96.69 156 VAL A CA 1
ATOM 1288 C C . VAL A 1 156 ? -0.778 1.191 -14.328 1.00 96.69 156 VAL A C 1
ATOM 1290 O O . VAL A 1 156 ? -1.290 2.183 -13.809 1.00 96.69 156 VAL A O 1
ATOM 1293 N N . THR A 1 157 ? 0.370 1.253 -15.006 1.00 94.62 157 THR A N 1
ATOM 1294 C CA . THR A 1 157 ? 1.202 2.459 -15.135 1.00 94.62 157 THR A CA 1
ATOM 1295 C C . THR A 1 157 ? 0.387 3.652 -15.642 1.00 94.62 157 THR A C 1
ATOM 1297 O O . THR A 1 157 ? 0.496 4.752 -15.106 1.00 94.62 157 THR A O 1
ATOM 1300 N N . TYR A 1 158 ? -0.541 3.415 -16.577 1.00 93.50 158 TYR A N 1
ATOM 1301 C CA . TYR A 1 158 ? -1.439 4.435 -17.139 1.00 93.50 158 TYR A CA 1
ATOM 1302 C C . TYR A 1 158 ? -2.321 5.165 -16.108 1.00 93.50 158 TYR A C 1
ATOM 1304 O O . TYR A 1 158 ? -2.884 6.215 -16.414 1.00 93.50 158 TYR A O 1
ATOM 1312 N N . ARG A 1 159 ? -2.518 4.593 -14.911 1.00 93.44 159 ARG A N 1
ATOM 1313 C CA . ARG A 1 159 ? -3.295 5.220 -1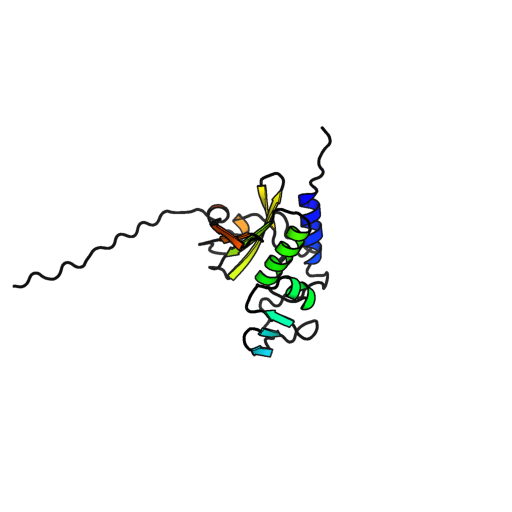3.829 1.00 93.44 159 ARG A CA 1
ATOM 1314 C C . ARG A 1 159 ? -2.482 6.241 -13.048 1.00 93.44 159 ARG A C 1
ATOM 1316 O O . ARG A 1 159 ? -3.081 7.118 -12.429 1.00 93.44 159 ARG A O 1
ATOM 1323 N N . TYR A 1 160 ? -1.164 6.083 -13.042 1.00 93.38 160 TYR A N 1
ATOM 1324 C CA . TYR A 1 160 ? -0.250 6.863 -12.220 1.00 93.38 160 TYR A CA 1
ATOM 1325 C C . TYR A 1 160 ? 0.605 7.808 -13.036 1.00 93.38 160 TYR A C 1
ATOM 1327 O O . TYR A 1 160 ? 1.068 8.775 -12.467 1.00 93.38 160 TYR A O 1
ATOM 1335 N N . THR A 1 161 ? 0.784 7.580 -14.337 1.00 91.44 161 THR A N 1
ATOM 1336 C CA . THR A 1 161 ? 1.502 8.524 -15.190 1.00 91.44 161 THR A CA 1
ATOM 1337 C C . THR A 1 161 ? 1.032 8.505 -16.638 1.00 91.44 161 THR A C 1
ATOM 1339 O O . THR A 1 161 ? 0.361 7.575 -17.098 1.00 91.44 161 THR A O 1
ATOM 1342 N N . ASN A 1 162 ? 1.384 9.559 -17.372 1.00 90.81 162 ASN A N 1
ATOM 1343 C CA . ASN A 1 162 ? 1.153 9.636 -18.806 1.00 90.81 162 ASN A CA 1
ATOM 1344 C C . ASN A 1 162 ? 2.124 8.716 -19.548 1.00 90.81 162 ASN A C 1
ATOM 1346 O O . ASN A 1 162 ? 3.342 8.864 -19.467 1.00 90.81 162 ASN A O 1
ATOM 1350 N N . LEU A 1 163 ? 1.576 7.809 -20.351 1.00 89.44 163 LEU A N 1
ATOM 1351 C CA . LEU A 1 163 ? 2.379 6.911 -21.171 1.00 89.44 163 LEU A CA 1
ATOM 1352 C C . LEU A 1 163 ? 2.803 7.586 -22.479 1.00 89.44 163 LEU A C 1
ATOM 1354 O O . LEU A 1 163 ? 2.012 8.268 -23.131 1.00 89.44 163 LEU A O 1
ATOM 1358 N N . SER A 1 164 ? 4.049 7.346 -22.882 1.00 86.44 164 SER A N 1
ATOM 1359 C CA . SER A 1 164 ? 4.591 7.736 -24.187 1.00 86.44 164 SER A CA 1
ATOM 1360 C C . SER A 1 164 ? 5.154 6.513 -24.904 1.00 86.44 164 SER A C 1
ATOM 1362 O O . SER A 1 164 ? 5.750 5.639 -24.280 1.00 86.44 164 SER A O 1
ATOM 1364 N N . ASN A 1 165 ? 4.994 6.456 -26.227 1.00 87.25 165 ASN A N 1
ATOM 1365 C CA . ASN A 1 165 ? 5.536 5.362 -27.030 1.00 87.25 165 ASN A CA 1
ATOM 1366 C C . ASN A 1 165 ? 6.994 5.650 -27.403 1.00 87.25 165 ASN A C 1
ATOM 1368 O O . ASN A 1 165 ? 7.274 6.610 -28.121 1.00 87.25 165 ASN A O 1
ATOM 1372 N N . LEU A 1 166 ? 7.913 4.788 -26.964 1.00 84.88 166 LEU A N 1
ATOM 1373 C CA . LEU A 1 166 ? 9.309 4.795 -27.398 1.00 84.88 166 LEU A CA 1
ATOM 1374 C C . LEU A 1 166 ? 9.508 3.744 -28.496 1.00 84.88 166 LEU A C 1
ATOM 1376 O O . LEU A 1 166 ? 9.278 2.559 -28.274 1.00 84.88 166 LEU A O 1
ATOM 1380 N N . THR A 1 167 ? 9.957 4.169 -29.678 1.00 88.75 167 THR A N 1
ATOM 1381 C CA . THR A 1 167 ? 10.368 3.255 -30.756 1.00 88.75 167 THR A CA 1
ATOM 1382 C C . THR A 1 167 ? 11.890 3.236 -30.834 1.00 88.75 167 THR A C 1
ATOM 1384 O O . THR A 1 167 ? 12.502 4.275 -31.074 1.00 88.75 167 THR A O 1
ATOM 1387 N N . ILE A 1 168 ? 12.499 2.065 -30.631 1.00 88.75 168 ILE A N 1
ATOM 1388 C CA . ILE A 1 168 ? 13.949 1.866 -30.750 1.00 88.75 168 ILE A CA 1
ATOM 1389 C C . ILE A 1 168 ? 14.222 1.195 -32.095 1.00 88.75 168 ILE A C 1
ATOM 1391 O O . ILE A 1 168 ? 13.730 0.100 -32.353 1.00 88.75 168 ILE A O 1
ATOM 1395 N N . ILE A 1 169 ? 14.997 1.861 -32.950 1.00 90.56 169 ILE A N 1
ATOM 1396 C CA . ILE A 1 169 ? 15.422 1.335 -34.249 1.00 90.56 169 ILE A CA 1
ATOM 1397 C C . ILE A 1 169 ? 16.902 0.988 -34.133 1.00 90.56 169 ILE A C 1
ATOM 1399 O O . ILE A 1 169 ? 17.728 1.867 -33.894 1.00 90.56 169 ILE A O 1
ATOM 1403 N N . THR A 1 170 ? 17.233 -0.290 -34.285 1.00 87.81 170 THR A N 1
ATOM 1404 C CA . THR A 1 170 ? 18.618 -0.763 -34.345 1.00 87.81 170 THR A CA 1
ATOM 1405 C C . THR A 1 170 ? 19.057 -0.836 -35.801 1.00 87.81 170 THR A C 1
ATOM 1407 O O . THR A 1 170 ? 18.337 -1.390 -36.632 1.00 87.81 170 THR A O 1
ATOM 1410 N N . LEU A 1 171 ? 20.224 -0.275 -36.110 1.00 87.44 171 LEU A N 1
ATOM 1411 C CA . LEU A 1 171 ? 20.868 -0.417 -37.413 1.00 87.44 171 LEU A CA 1
ATOM 1412 C C . LEU A 1 171 ? 22.050 -1.368 -37.254 1.00 87.44 171 LEU A C 1
ATOM 1414 O O . LEU A 1 171 ? 22.840 -1.204 -36.325 1.00 87.44 171 LEU A O 1
ATOM 1418 N N . ASP A 1 172 ? 22.165 -2.337 -38.155 1.00 85.75 172 ASP A N 1
ATOM 1419 C CA . ASP A 1 172 ? 23.357 -3.175 -38.235 1.00 85.75 172 ASP A CA 1
ATOM 1420 C C . ASP A 1 172 ? 24.543 -2.328 -38.724 1.00 85.75 172 ASP A C 1
ATOM 1422 O O . ASP A 1 172 ? 24.391 -1.477 -39.608 1.00 85.75 172 ASP A O 1
ATOM 1426 N N . GLU A 1 173 ? 25.735 -2.552 -38.163 1.00 81.44 173 GLU A N 1
ATOM 1427 C CA . GLU A 1 173 ? 26.955 -1.975 -38.728 1.00 81.44 173 GLU A CA 1
ATOM 1428 C C . GLU A 1 173 ? 27.175 -2.551 -40.129 1.00 81.44 173 GLU A C 1
ATOM 1430 O O . GLU A 1 173 ? 27.247 -3.767 -40.312 1.00 81.44 173 GLU A O 1
ATOM 1435 N N . ILE A 1 174 ? 27.297 -1.676 -41.130 1.00 79.38 174 ILE A N 1
ATOM 1436 C CA . ILE A 1 174 ? 27.743 -2.088 -42.459 1.00 79.38 174 ILE A CA 1
ATOM 1437 C C . ILE A 1 174 ? 29.248 -2.359 -42.340 1.00 79.38 174 ILE A C 1
ATOM 1439 O O . ILE A 1 174 ? 29.997 -1.411 -42.076 1.00 79.38 174 ILE A O 1
ATOM 1443 N N . PRO A 1 175 ? 29.718 -3.610 -42.514 1.00 76.81 175 PRO A N 1
ATOM 1444 C CA . PRO A 1 175 ? 31.145 -3.889 -42.488 1.00 76.81 175 PRO A CA 1
ATOM 1445 C C . PRO A 1 175 ? 31.846 -3.089 -43.599 1.00 76.81 175 PRO A C 1
ATOM 1447 O O . PRO A 1 175 ? 31.270 -2.918 -44.680 1.00 76.81 175 PRO A O 1
ATOM 1450 N N . PRO A 1 176 ? 33.066 -2.575 -43.358 1.00 75.00 176 PRO A N 1
ATOM 1451 C CA . PRO A 1 176 ? 33.804 -1.844 -44.379 1.00 75.00 176 PRO A CA 1
ATOM 1452 C C . PRO A 1 176 ? 33.971 -2.726 -45.620 1.00 75.00 176 PRO A C 1
ATOM 1454 O O . PRO A 1 176 ? 34.299 -3.905 -45.509 1.00 75.00 176 PRO A O 1
ATOM 1457 N N . SER A 1 177 ? 33.717 -2.162 -46.802 1.00 73.50 177 SER A N 1
ATOM 1458 C CA . SER A 1 177 ? 33.963 -2.852 -48.067 1.00 73.50 177 SER A CA 1
ATOM 1459 C C . SER A 1 177 ? 35.453 -3.169 -48.181 1.00 73.50 177 SER A C 1
ATOM 1461 O O . SER A 1 177 ? 36.263 -2.236 -48.149 1.00 73.50 177 SER A O 1
ATOM 1463 N N . ASP A 1 178 ? 35.794 -4.453 -48.307 1.00 68.12 178 ASP A N 1
ATOM 1464 C CA . ASP A 1 178 ? 37.169 -4.888 -48.559 1.00 68.12 178 ASP A CA 1
ATOM 1465 C C . ASP A 1 178 ? 37.714 -4.201 -49.832 1.00 68.12 178 ASP A C 1
ATOM 1467 O O . ASP A 1 178 ? 37.002 -4.167 -50.845 1.00 68.12 178 ASP A O 1
ATOM 1471 N N . PRO A 1 179 ? 38.924 -3.610 -49.777 1.00 68.19 179 PRO A N 1
ATOM 1472 C CA . PRO A 1 179 ? 39.572 -2.960 -50.916 1.00 68.19 179 PRO A CA 1
ATOM 1473 C C . PRO A 1 179 ? 40.036 -3.936 -52.006 1.00 68.19 179 PRO A C 1
ATOM 1475 O O . PRO A 1 179 ? 40.382 -5.097 -51.684 1.00 68.19 179 PRO A O 1
#

pLDDT: mean 87.18, std 12.06, range [40.75, 98.44]

Mean predicted aligned error: 7.46 Å

Radius of gyration: 20.41 Å; Cα contacts (8 Å, |Δi|>4): 305; chains: 1; bounding box: 74×30×72 Å

Secondary structure (DSSP, 8-state):
------HHHHHHHHHHGGG-TTS-SSEE-TT---EEEEETTEEEE--SSS-EEEESS-S-THHHHHH-EE-HHHHHHHHHHHHHHTT--EEEEEETTTTEEEEEEEETTEEEEE-GGG-BGGGTB--BS--HHHHHHHS----EEEE-TTS-EEE-GGGTS-------------PPPP-

Foldseek 3Di:
DDDDPFPLQVLLLVLLVCLAPVNLQADACPPPPQFPDDDPQWTWGCDPVRIAIDGVDLPCLCVCNVRSYDHQVNQASVSLVSSVVVVWFKWKKDQPVVRHIWIWTQTPNDTATFGSRQHHVVVPPSSTRDQLAVCVVVDPRDWMWIAGPVRDIDTPSVRNDDDDDDDDDDDDDDPDDDD